Protein AF-A0A420CWZ7-F1 (afdb_monomer)

Nearest PDB structures (foldseek):
  6gx7-assembly2_F  TM=5.060E-01  e=2.532E+00  synthetic construct
  8aw4-assembly1_A  TM=3.542E-01  e=1.100E+00  synthetic construct
  7z0f-assembly1_C  TM=3.123E-01  e=1.535E+00  synthetic construct
  4xl5-assembly1_C  TM=3.114E-01  e=5.515E+00  synthetic construct

Foldseek 3Di:
DPPVVVVVVVVVVVVPPLDDDPVLVVLQVVLQVLVVVCVVVVDDDVVSVVVSVVSVVVSLVPDDLSNLVVQLVDPDPSSVLVSLVSCVVVLPLCLLVSLLVCLQVWDWDWDDDPPDIDIDTCNVCRRVVVLVVVLVVLVVLVVLVVDPPSVVVDDPVRVVCSVPDDNPSSVVSVVSSVVSCVPRPVVVVVVVVVVCVCCDPNDGDDDDD

pLDDT: mean 84.88, std 15.77, range [40.94, 98.44]

Structure (mmCIF, N/CA/C/O backbone):
data_AF-A0A420CWZ7-F1
#
_entry.id   AF-A0A420CWZ7-F1
#
loop_
_atom_site.group_PDB
_atom_site.id
_atom_site.type_symbol
_atom_site.label_atom_id
_atom_site.label_alt_id
_atom_site.label_comp_id
_atom_site.label_asym_id
_atom_site.label_entity_id
_atom_site.label_seq_id
_atom_site.pdbx_PDB_ins_code
_atom_site.Cartn_x
_atom_site.Cartn_y
_atom_site.Cartn_z
_atom_site.occupancy
_atom_site.B_iso_or_equiv
_atom_site.auth_seq_id
_atom_site.auth_comp_id
_atom_site.auth_asym_id
_atom_site.auth_atom_id
_atom_site.pdbx_PDB_model_num
ATOM 1 N N . MET A 1 1 ? -22.326 -40.470 20.742 1.00 43.12 1 MET A N 1
ATOM 2 C CA . MET A 1 1 ? -22.512 -39.207 19.990 1.00 43.12 1 MET A CA 1
ATOM 3 C C . MET A 1 1 ? -21.851 -38.040 20.743 1.00 43.12 1 MET A C 1
ATOM 5 O O . MET A 1 1 ? -22.544 -37.224 21.324 1.00 43.12 1 MET A O 1
ATOM 9 N N . LYS A 1 2 ? -20.508 -37.994 20.821 1.00 47.44 2 LYS A N 1
ATOM 10 C CA . LYS A 1 2 ? -19.762 -36.979 21.613 1.00 47.44 2 LYS A CA 1
ATOM 11 C C . LYS A 1 2 ? -18.579 -36.326 20.869 1.00 47.44 2 LYS A C 1
ATOM 13 O O . LYS A 1 2 ? -17.891 -35.493 21.435 1.00 47.44 2 LYS A O 1
ATOM 18 N N . ILE A 1 3 ? -18.362 -36.670 19.596 1.00 53.84 3 ILE A N 1
ATOM 19 C CA . ILE A 1 3 ? -17.170 -36.259 18.823 1.00 53.84 3 ILE A CA 1
ATOM 20 C C . ILE A 1 3 ? -17.444 -35.041 17.912 1.00 53.84 3 ILE A C 1
ATOM 22 O O . ILE A 1 3 ? -16.522 -34.431 17.388 1.00 53.84 3 ILE A O 1
ATOM 26 N N . LYS A 1 4 ? -18.705 -34.613 17.757 1.00 51.72 4 LYS A N 1
ATOM 27 C CA . LYS A 1 4 ? -19.060 -33.512 16.839 1.00 51.72 4 LYS A CA 1
ATOM 28 C C . LYS A 1 4 ? -18.894 -32.097 17.420 1.00 51.72 4 LYS A C 1
ATOM 30 O O . LYS A 1 4 ? -18.886 -31.150 16.647 1.00 51.72 4 LYS A O 1
ATOM 35 N N . PHE A 1 5 ? -18.727 -31.942 18.738 1.00 50.16 5 PHE A N 1
ATOM 36 C CA . PHE A 1 5 ? -18.581 -30.620 19.370 1.00 50.16 5 PHE A CA 1
ATOM 37 C C . PHE A 1 5 ? -17.123 -30.161 19.550 1.00 50.16 5 PHE A C 1
ATOM 39 O O . PHE A 1 5 ? -16.882 -28.958 19.578 1.00 50.16 5 PHE A O 1
ATOM 46 N N . SER A 1 6 ? -16.135 -31.068 19.611 1.00 51.41 6 SER A N 1
ATOM 47 C CA . SER A 1 6 ? -14.726 -30.663 19.789 1.00 51.41 6 SER A CA 1
ATOM 48 C C . SER A 1 6 ? -14.127 -30.024 18.533 1.00 51.41 6 SER A C 1
ATOM 50 O O . SER A 1 6 ? -13.341 -29.088 18.638 1.00 51.41 6 SER A O 1
ATOM 52 N N . LEU A 1 7 ? -14.551 -30.466 17.344 1.00 52.56 7 LEU A N 1
ATOM 53 C CA . LEU A 1 7 ? -14.136 -29.878 16.065 1.00 52.56 7 LEU A CA 1
ATOM 54 C C . LEU A 1 7 ? -14.665 -28.450 15.873 1.00 52.56 7 LEU A C 1
ATOM 56 O O . LEU A 1 7 ? -13.971 -27.622 15.293 1.00 52.56 7 LEU A O 1
ATOM 60 N N . PHE A 1 8 ? -15.849 -28.139 16.410 1.00 49.44 8 PHE A N 1
ATOM 61 C CA . PHE A 1 8 ? -16.415 -26.788 16.358 1.00 49.44 8 PHE A CA 1
ATOM 62 C C . PHE A 1 8 ? -15.666 -25.822 17.294 1.00 49.44 8 PHE A C 1
ATOM 64 O O . PHE A 1 8 ? -15.443 -24.667 16.941 1.00 49.44 8 PHE A O 1
ATOM 71 N N . PHE A 1 9 ? -15.199 -26.314 18.448 1.00 49.22 9 PHE A N 1
ATOM 72 C CA . PHE A 1 9 ? -14.404 -25.529 19.399 1.00 49.22 9 PHE A CA 1
ATOM 73 C C . PHE A 1 9 ? -12.973 -25.269 18.896 1.00 49.22 9 PHE A C 1
ATOM 75 O O . PHE A 1 9 ? -12.442 -24.168 19.044 1.00 49.22 9 PHE A O 1
ATOM 82 N N . LEU A 1 10 ? -12.368 -26.252 18.217 1.00 48.50 10 LEU A N 1
ATOM 83 C CA . LEU A 1 10 ? -11.085 -26.070 17.531 1.00 48.50 10 LEU A CA 1
ATOM 84 C C . LEU A 1 10 ? -11.191 -25.035 16.401 1.00 48.50 10 LEU A C 1
ATOM 86 O O . LEU A 1 10 ? -10.290 -24.218 16.257 1.00 48.50 10 LEU A O 1
ATOM 90 N N . PHE A 1 11 ? -12.309 -24.996 15.665 1.00 48.06 11 PHE A N 1
ATOM 91 C CA . PHE A 1 11 ? -12.539 -23.980 14.630 1.00 48.06 11 PHE A CA 1
ATOM 92 C C . PHE A 1 11 ? -12.732 -22.567 15.200 1.00 48.06 11 PHE A C 1
ATOM 94 O O . PHE A 1 11 ? -12.256 -21.606 14.600 1.00 48.06 11 PHE A O 1
ATOM 101 N N . SER A 1 12 ? -13.363 -22.422 16.373 1.00 47.97 12 SER A N 1
ATOM 102 C CA . SER A 1 12 ? -13.471 -21.109 17.023 1.00 47.97 12 SER A CA 1
ATOM 103 C C . SER A 1 12 ? -12.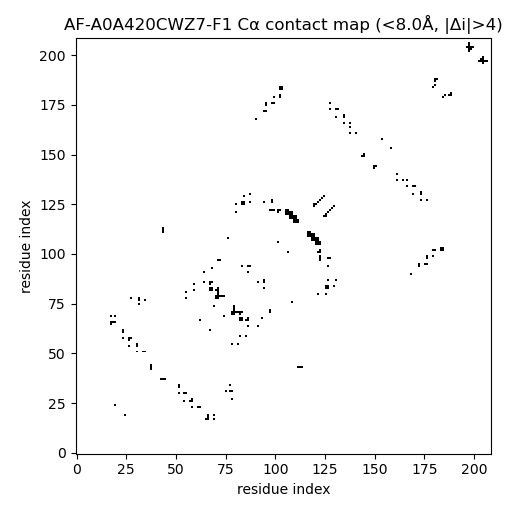117 -20.558 17.473 1.00 47.97 12 SER A C 1
ATOM 105 O O . SER A 1 12 ? -11.897 -19.359 17.356 1.00 47.97 12 SER A O 1
ATOM 107 N N . LEU A 1 13 ? -11.176 -21.410 17.897 1.00 47.16 13 LEU A N 1
ATOM 108 C CA . LEU A 1 13 ? -9.842 -20.972 18.331 1.00 47.16 13 LEU A CA 1
ATOM 109 C C . LEU A 1 13 ? -8.983 -20.408 17.185 1.00 47.16 13 LEU A C 1
ATOM 111 O O . LEU A 1 13 ? -8.131 -19.561 17.435 1.00 47.16 13 LEU A O 1
ATOM 115 N N . TYR A 1 14 ? -9.239 -20.796 15.930 1.00 47.44 14 TYR A N 1
ATOM 116 C CA . TYR A 1 14 ? -8.580 -20.187 14.766 1.00 47.44 14 TYR A CA 1
ATOM 117 C C . TYR A 1 14 ? -9.137 -18.802 14.403 1.00 47.44 14 TYR A C 1
ATOM 119 O O . TYR A 1 14 ? -8.458 -18.040 13.721 1.00 47.44 14 TYR A O 1
ATOM 127 N N . LEU A 1 15 ? -10.339 -18.448 14.873 1.00 43.53 15 LEU A N 1
ATOM 128 C CA . LEU A 1 15 ? -10.939 -17.125 14.659 1.00 43.53 15 LEU A CA 1
ATOM 129 C C . LEU A 1 15 ? -10.547 -16.104 15.743 1.00 43.53 15 LEU A C 1
ATOM 131 O O . LEU A 1 15 ? -10.769 -14.912 15.554 1.00 43.53 15 LEU A O 1
ATOM 135 N N . PHE A 1 16 ? -9.934 -16.543 16.850 1.00 42.34 16 PHE A N 1
ATOM 136 C CA . PHE A 1 16 ? -9.528 -15.675 17.965 1.00 42.34 16 PHE A CA 1
ATOM 137 C C . PHE A 1 16 ? -8.135 -15.028 17.817 1.00 42.34 16 PHE A C 1
ATOM 139 O O . PHE A 1 16 ? -7.749 -14.248 18.680 1.00 42.34 16 PHE A O 1
ATOM 146 N N . ASN A 1 17 ? -7.391 -15.280 16.733 1.00 40.94 17 ASN A N 1
ATOM 147 C CA . ASN A 1 17 ? -5.985 -14.851 16.611 1.00 40.94 17 ASN A CA 1
ATOM 148 C C . ASN A 1 17 ? -5.706 -13.710 15.618 1.00 40.94 17 ASN A C 1
ATOM 150 O O . ASN A 1 17 ? -4.586 -13.574 15.143 1.00 40.94 17 ASN A O 1
ATOM 154 N N . ALA A 1 18 ? -6.676 -12.837 15.350 1.00 54.97 18 ALA A N 1
ATOM 155 C CA . ALA A 1 18 ? -6.377 -11.515 14.783 1.00 54.97 18 ALA A CA 1
ATOM 156 C C . ALA A 1 18 ? -6.641 -10.400 15.807 1.00 54.97 18 ALA A C 1
ATOM 158 O O . ALA A 1 18 ? -7.125 -9.323 15.468 1.00 54.97 18 ALA A O 1
ATOM 159 N N . GLN A 1 19 ? -6.381 -10.671 17.089 1.00 70.06 19 GLN A N 1
ATOM 160 C CA . GLN A 1 19 ? -6.429 -9.636 18.110 1.00 70.06 19 GLN A CA 1
ATOM 161 C C . GLN A 1 19 ? -5.161 -8.789 18.001 1.00 70.06 19 GLN A C 1
ATOM 163 O O . GLN A 1 19 ? -4.061 -9.286 18.227 1.00 70.06 19 GLN A O 1
ATOM 168 N N . ILE A 1 20 ? -5.328 -7.507 17.666 1.00 87.25 20 ILE A N 1
ATOM 169 C CA . ILE A 1 20 ? -4.244 -6.526 17.745 1.00 87.25 20 ILE A CA 1
ATOM 170 C C . ILE A 1 20 ? -3.671 -6.535 19.169 1.00 87.25 20 ILE A C 1
ATOM 172 O O . ILE A 1 20 ? -4.442 -6.508 20.139 1.00 87.25 20 ILE A O 1
ATOM 176 N N . SER A 1 21 ? -2.343 -6.553 19.297 1.00 90.75 21 SER A N 1
ATOM 177 C CA . SER A 1 21 ? -1.677 -6.475 20.598 1.00 90.75 21 SER A CA 1
ATOM 178 C C . SER A 1 21 ? -2.053 -5.198 21.358 1.00 90.75 21 SER A C 1
ATOM 180 O O . SER A 1 21 ? -2.305 -4.144 20.772 1.00 90.75 21 SER A O 1
ATOM 182 N N . ASP A 1 22 ? -2.088 -5.262 22.691 1.00 91.88 22 ASP A N 1
ATOM 183 C CA . ASP A 1 22 ? -2.453 -4.092 23.501 1.00 91.88 22 ASP A CA 1
ATOM 184 C C . ASP A 1 22 ? -1.445 -2.946 23.347 1.00 91.88 22 ASP A C 1
ATOM 186 O O . ASP A 1 22 ? -1.835 -1.780 23.355 1.00 91.88 22 ASP A O 1
ATOM 190 N N . GLN A 1 23 ? -0.172 -3.275 23.111 1.00 92.44 23 GLN A N 1
ATOM 191 C CA . GLN A 1 23 ? 0.848 -2.299 22.732 1.00 92.44 23 GLN A CA 1
ATOM 192 C C . GLN A 1 23 ? 0.457 -1.563 21.446 1.00 92.44 23 GLN A C 1
ATOM 194 O O . GLN A 1 23 ? 0.497 -0.336 21.402 1.00 92.44 23 GLN A O 1
ATOM 199 N N . LEU A 1 24 ? 0.041 -2.290 20.406 1.00 94.12 24 LEU A N 1
ATOM 200 C CA . LEU A 1 24 ? -0.309 -1.671 19.134 1.00 94.12 24 LEU A CA 1
ATOM 201 C C . LEU A 1 24 ? -1.602 -0.849 19.231 1.00 94.12 24 LEU A C 1
ATOM 203 O O . LEU A 1 24 ? -1.678 0.222 18.636 1.00 94.12 24 LEU A O 1
ATOM 207 N N . LYS A 1 25 ? -2.580 -1.269 20.046 1.00 93.94 25 LYS A N 1
ATOM 208 C CA . LYS A 1 25 ? -3.773 -0.450 20.344 1.00 93.94 25 LYS A CA 1
ATOM 209 C C . LYS A 1 25 ? -3.399 0.900 20.958 1.00 93.94 25 LYS A C 1
ATOM 211 O O . LYS A 1 25 ? -3.900 1.926 20.512 1.00 93.94 25 LYS A O 1
ATOM 216 N N . GLN A 1 26 ? -2.479 0.911 21.926 1.00 94.75 26 GLN A N 1
ATOM 217 C CA . GLN A 1 26 ? -2.010 2.152 22.557 1.00 94.75 26 GLN A CA 1
ATOM 218 C C . GLN A 1 26 ? -1.324 3.101 21.564 1.00 94.75 26 GLN A C 1
ATOM 220 O O . GLN A 1 26 ? -1.395 4.315 21.747 1.00 94.75 26 GLN A O 1
ATOM 225 N N . LEU A 1 27 ? -0.687 2.567 20.516 1.00 96.06 27 LEU A N 1
ATOM 226 C CA . LEU A 1 27 ? -0.097 3.366 19.438 1.00 96.06 27 LEU A CA 1
ATOM 227 C C . LEU A 1 27 ? -1.150 3.903 18.455 1.00 96.06 27 LEU A C 1
ATOM 229 O O . LEU A 1 27 ? -1.013 5.023 17.970 1.00 96.06 27 LEU A O 1
ATOM 233 N N . ILE A 1 28 ? -2.202 3.130 18.173 1.00 95.81 28 ILE A N 1
ATOM 234 C CA . ILE A 1 28 ? -3.266 3.504 17.226 1.00 95.81 28 ILE A CA 1
ATOM 235 C C . ILE A 1 28 ? -4.191 4.576 17.808 1.00 95.81 28 ILE A C 1
ATOM 237 O O . ILE A 1 28 ? -4.500 5.549 17.124 1.00 95.81 28 ILE A O 1
ATOM 241 N N . ASP A 1 29 ? -4.604 4.434 19.069 1.00 94.50 29 ASP A N 1
ATOM 242 C CA . ASP A 1 29 ? -5.562 5.331 19.727 1.00 94.50 29 ASP A CA 1
ATOM 243 C C . ASP A 1 29 ? -5.265 6.837 19.556 1.00 94.50 29 ASP A C 1
ATOM 245 O O . ASP A 1 29 ? -6.187 7.594 19.231 1.00 94.50 29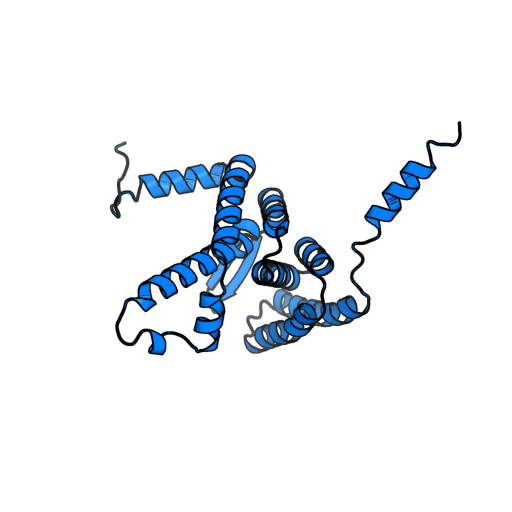 ASP A O 1
ATOM 249 N N . PRO A 1 30 ? -4.031 7.336 19.780 1.00 95.69 30 PRO A N 1
ATOM 250 C CA . PRO A 1 30 ? -3.739 8.754 19.594 1.00 95.69 30 PRO A CA 1
ATOM 251 C C . PRO A 1 30 ? -3.744 9.174 18.114 1.00 95.69 30 PRO A C 1
ATOM 253 O O . PRO A 1 30 ? -4.121 10.309 17.828 1.00 95.69 30 PRO A O 1
ATOM 256 N N . ILE A 1 31 ? -3.385 8.282 17.180 1.00 95.81 31 ILE A N 1
ATOM 257 C CA . ILE A 1 31 ? -3.457 8.546 15.732 1.00 95.81 31 ILE A CA 1
ATOM 258 C C . ILE A 1 31 ? -4.914 8.692 15.309 1.00 95.81 31 ILE A C 1
ATOM 260 O O . ILE A 1 31 ? -5.256 9.655 14.631 1.00 95.81 31 ILE A O 1
ATOM 264 N N . ASP A 1 32 ? -5.781 7.774 15.738 1.00 94.00 32 ASP A N 1
ATOM 265 C CA . ASP A 1 32 ? -7.195 7.803 15.368 1.00 94.00 32 ASP A CA 1
ATOM 266 C C . ASP A 1 32 ? -7.896 9.050 15.913 1.00 94.00 32 ASP A C 1
ATOM 268 O O . ASP A 1 32 ? -8.677 9.667 15.191 1.00 94.00 32 ASP A O 1
ATOM 272 N N . LYS A 1 33 ? -7.578 9.477 17.142 1.00 92.44 33 LYS A N 1
ATOM 273 C CA . LYS A 1 33 ? -8.111 10.724 17.717 1.00 92.44 33 LYS A CA 1
ATOM 274 C C . LYS A 1 33 ? -7.682 11.954 16.919 1.00 92.44 33 LYS A C 1
ATOM 276 O O . LYS A 1 33 ? -8.528 12.762 16.553 1.00 92.44 33 LYS A O 1
ATOM 281 N N . GLU A 1 34 ? -6.388 12.088 16.636 1.00 92.06 34 GLU A N 1
ATOM 282 C CA . GLU A 1 34 ? -5.853 13.230 15.883 1.00 92.06 34 GLU A CA 1
ATOM 283 C C . GLU A 1 34 ? -6.366 13.233 14.432 1.00 92.06 34 GLU A C 1
ATOM 285 O O . GLU A 1 34 ? -6.795 14.270 13.924 1.00 92.06 34 GLU A O 1
ATOM 290 N N . TYR A 1 35 ? -6.399 12.072 13.771 1.00 91.19 35 TYR A N 1
ATOM 291 C CA . TYR A 1 35 ? -6.929 11.944 12.415 1.00 91.19 35 TYR A CA 1
ATOM 292 C C . TYR A 1 35 ? -8.422 12.279 12.355 1.00 91.19 35 TYR A C 1
ATOM 294 O O . TYR A 1 35 ? -8.843 13.019 11.467 1.00 91.19 35 TYR A O 1
ATOM 302 N N . PHE A 1 36 ? -9.214 11.793 13.315 1.00 89.38 36 PHE A N 1
ATOM 303 C CA . PHE A 1 36 ? -10.636 12.112 13.409 1.00 89.38 36 PHE A CA 1
ATOM 304 C C . PHE A 1 36 ? -10.868 13.622 13.538 1.00 89.38 36 PHE A C 1
ATOM 306 O O . PHE A 1 36 ? -11.664 14.189 12.783 1.00 89.38 36 PHE A O 1
ATOM 313 N N . ASP A 1 37 ? -10.109 14.276 14.419 1.00 87.12 37 ASP A N 1
ATOM 314 C CA . ASP A 1 37 ? -10.128 15.724 14.622 1.00 87.12 37 ASP A CA 1
ATOM 315 C C . ASP A 1 37 ? -9.832 16.507 13.333 1.00 87.12 37 ASP A C 1
ATOM 317 O O . ASP A 1 37 ? -10.517 17.492 13.047 1.00 87.12 37 ASP A O 1
ATOM 321 N N . LEU A 1 38 ? -8.850 16.064 12.540 1.00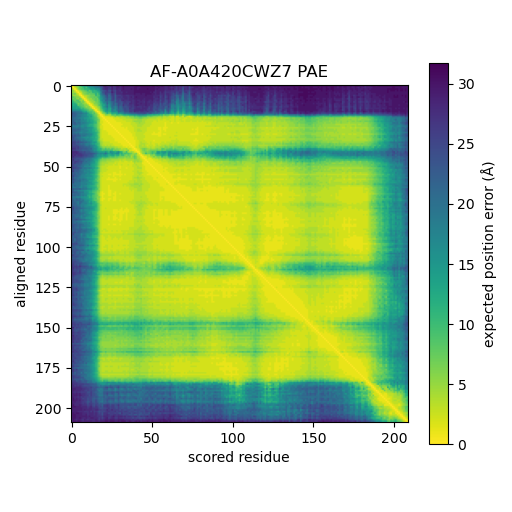 84.31 38 LEU A N 1
ATOM 322 C CA . LEU A 1 38 ? -8.533 16.653 11.233 1.00 84.31 38 LEU A CA 1
ATOM 323 C C . LEU A 1 38 ? -9.691 16.516 10.245 1.00 84.31 38 LEU A C 1
ATOM 325 O O . LEU A 1 38 ? -10.067 17.492 9.594 1.00 84.31 38 LEU A O 1
ATOM 329 N N . THR A 1 39 ? -10.275 15.318 10.141 1.00 81.94 39 THR A N 1
ATOM 330 C CA . THR A 1 39 ? -11.396 15.077 9.222 1.00 81.94 39 THR A CA 1
ATOM 331 C C . THR A 1 39 ? -12.635 15.888 9.578 1.00 81.94 39 THR A C 1
ATOM 333 O O . THR A 1 39 ? -13.266 16.422 8.672 1.00 81.94 39 THR A O 1
ATOM 336 N N . ILE A 1 40 ? -12.976 16.030 10.865 1.00 79.38 40 ILE A N 1
ATOM 337 C CA . ILE A 1 40 ? -14.137 16.835 11.285 1.00 79.38 40 ILE A CA 1
ATOM 338 C C . ILE A 1 40 ? -13.932 18.317 10.990 1.00 79.38 40 ILE A C 1
ATOM 340 O O . ILE A 1 40 ? -14.868 18.999 10.582 1.00 79.38 40 ILE A O 1
ATOM 344 N N . LYS A 1 41 ? -12.723 18.831 11.217 1.00 77.38 41 LYS A N 1
ATOM 345 C CA . LYS A 1 41 ? -12.419 20.252 11.011 1.00 77.38 41 LYS A CA 1
ATOM 346 C C . LYS A 1 41 ? -12.246 20.606 9.527 1.00 77.38 41 LYS A C 1
ATOM 348 O O . LYS A 1 41 ? -12.035 21.775 9.222 1.00 77.38 41 LYS A O 1
ATOM 353 N N . GLU A 1 42 ? -12.311 19.614 8.628 1.00 67.62 42 GLU A N 1
ATOM 354 C CA . GLU A 1 42 ? -11.963 19.714 7.199 1.00 67.62 42 GLU A CA 1
ATOM 355 C C . GLU A 1 42 ? -10.611 20.413 6.956 1.00 67.62 42 GLU A C 1
ATOM 357 O O . GLU A 1 42 ? -10.354 21.023 5.904 1.00 67.62 42 GLU A O 1
ATOM 362 N N . ASP A 1 43 ? -9.733 20.316 7.953 1.00 68.06 43 ASP A N 1
ATOM 363 C CA . ASP A 1 43 ? -8.482 21.045 8.024 1.00 68.06 43 ASP A CA 1
ATOM 364 C C . ASP A 1 43 ? -7.406 20.249 7.287 1.00 68.06 43 ASP A C 1
ATOM 366 O O . ASP A 1 43 ? -7.189 19.060 7.546 1.00 68.06 43 ASP A O 1
ATOM 370 N N . TYR A 1 44 ? -6.752 20.897 6.325 1.00 69.19 44 TYR A N 1
ATOM 371 C CA . TYR A 1 44 ? -5.571 20.328 5.688 1.00 69.19 44 TYR A CA 1
ATOM 372 C C . TYR A 1 44 ? -4.345 20.989 6.300 1.00 69.19 44 TYR A C 1
ATOM 374 O O . TYR A 1 44 ? -3.826 21.979 5.786 1.00 69.19 44 TYR A O 1
ATOM 382 N N . ASP A 1 45 ? -3.921 20.419 7.421 1.00 77.62 45 ASP A N 1
ATOM 383 C CA . ASP A 1 45 ? -2.771 20.866 8.193 1.00 77.62 45 ASP A CA 1
ATOM 384 C C . ASP A 1 45 ? -1.589 19.927 7.921 1.00 77.62 45 ASP A C 1
ATOM 386 O O . ASP A 1 45 ? -1.533 18.797 8.417 1.00 77.62 45 ASP A O 1
ATOM 390 N N . THR A 1 46 ? -0.662 20.385 7.076 1.00 77.44 46 THR A N 1
ATOM 391 C CA . THR A 1 46 ? 0.516 19.612 6.657 1.00 77.44 46 THR A CA 1
ATOM 392 C C . THR A 1 46 ? 1.346 19.138 7.850 1.00 77.44 46 THR A C 1
ATOM 394 O O . THR A 1 46 ? 1.823 18.002 7.836 1.00 77.44 46 THR A O 1
ATOM 397 N N . ASP A 1 47 ? 1.474 19.955 8.897 1.00 84.69 47 ASP A N 1
ATOM 398 C CA . ASP A 1 47 ? 2.291 19.630 10.068 1.00 84.69 47 ASP A CA 1
ATOM 399 C C . ASP A 1 47 ? 1.638 18.507 10.879 1.00 84.69 47 ASP A C 1
ATOM 401 O O . ASP A 1 47 ? 2.305 17.554 11.293 1.00 84.69 47 ASP A O 1
ATOM 405 N N . LYS A 1 48 ? 0.309 18.542 11.033 1.00 85.44 48 LYS A N 1
ATOM 406 C CA . LYS A 1 48 ? -0.431 17.452 11.688 1.00 85.44 48 LYS A CA 1
ATOM 407 C C . LYS A 1 48 ? -0.401 16.158 10.878 1.00 85.44 48 LYS A C 1
ATOM 409 O O . LYS A 1 48 ? -0.217 15.093 11.462 1.00 85.44 48 LYS A O 1
ATOM 414 N N . TYR A 1 49 ? -0.520 16.214 9.550 1.00 85.44 49 TYR A N 1
ATOM 415 C CA . TYR A 1 49 ? -0.364 15.017 8.710 1.00 85.44 49 TYR A CA 1
ATOM 416 C C . TYR A 1 49 ? 1.068 14.453 8.751 1.00 85.44 49 TYR A C 1
ATOM 418 O O . TYR A 1 49 ? 1.239 13.228 8.740 1.00 85.44 49 TYR A O 1
ATOM 426 N N . SER A 1 50 ? 2.090 15.310 8.860 1.00 88.00 50 SER A N 1
ATOM 427 C CA . SER A 1 50 ? 3.474 14.879 9.100 1.00 88.00 50 SER A CA 1
ATOM 428 C C . SER A 1 50 ? 3.594 14.158 10.442 1.00 88.00 50 SER A C 1
ATOM 430 O O . SER A 1 50 ? 4.088 13.034 10.496 1.00 88.00 50 SER A O 1
ATOM 432 N N . LYS A 1 51 ? 3.030 14.734 11.509 1.00 92.31 51 LYS A N 1
ATOM 433 C CA . LYS A 1 51 ? 2.994 14.122 12.843 1.00 92.31 51 LYS A CA 1
ATOM 434 C C . LYS A 1 51 ? 2.278 12.768 12.847 1.00 92.31 51 LYS A C 1
ATOM 436 O O . LYS A 1 51 ? 2.776 11.821 13.446 1.00 92.31 51 LYS A O 1
ATOM 441 N N . LEU A 1 52 ? 1.141 12.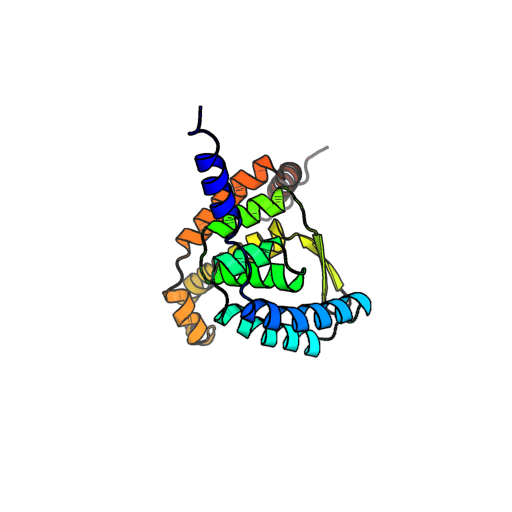639 12.156 1.00 93.31 52 LEU A N 1
ATOM 442 C CA . LEU A 1 52 ? 0.454 11.349 12.007 1.00 93.31 52 LEU A CA 1
ATOM 443 C C . LEU A 1 52 ? 1.350 10.305 11.327 1.00 93.31 52 LEU A C 1
ATOM 445 O O . LEU A 1 52 ? 1.353 9.142 11.726 1.00 93.31 52 LEU A O 1
ATOM 449 N N . SER A 1 53 ? 2.118 10.719 10.317 1.00 91.75 53 SER A N 1
ATOM 450 C CA . SER A 1 53 ? 3.057 9.840 9.609 1.00 91.75 53 SER A CA 1
ATOM 451 C C . SER A 1 53 ? 4.213 9.410 10.517 1.00 91.75 53 SER A C 1
ATOM 453 O O . SER A 1 53 ? 4.558 8.232 10.557 1.00 91.75 53 SER A O 1
ATOM 455 N N . GLU A 1 54 ? 4.759 10.329 11.315 1.00 94.12 54 GLU A N 1
ATOM 456 C CA . GLU A 1 54 ? 5.778 10.019 12.325 1.00 94.12 54 GLU A CA 1
ATOM 457 C C . GLU A 1 54 ? 5.263 9.034 13.379 1.00 94.12 54 GLU A C 1
ATOM 459 O O . GLU A 1 54 ? 5.942 8.057 13.687 1.00 94.12 54 GLU A O 1
ATOM 464 N N . MET A 1 55 ? 4.044 9.241 13.887 1.00 95.94 55 MET A N 1
ATOM 465 C CA . MET A 1 55 ? 3.408 8.320 14.835 1.00 95.94 55 MET A CA 1
ATOM 466 C C . MET A 1 55 ? 3.178 6.938 14.213 1.00 95.94 55 MET A C 1
ATOM 468 O O . MET A 1 55 ? 3.370 5.917 14.875 1.00 95.94 55 MET A O 1
ATOM 472 N N . TYR A 1 56 ? 2.805 6.889 12.931 1.00 97.56 56 TYR A N 1
ATOM 473 C CA . TYR A 1 56 ? 2.617 5.631 12.218 1.00 97.56 56 TYR A CA 1
ATOM 474 C C . TYR A 1 56 ? 3.922 4.839 12.055 1.00 97.56 56 TYR A C 1
ATOM 476 O O . TYR A 1 56 ? 3.886 3.611 12.086 1.00 97.56 56 TYR A O 1
ATOM 484 N N . ASN A 1 57 ? 5.081 5.493 11.942 1.00 96.19 57 ASN A N 1
ATOM 485 C CA . ASN A 1 57 ? 6.361 4.783 11.814 1.00 96.19 57 ASN A CA 1
ATOM 486 C C . ASN A 1 57 ? 6.621 3.819 12.985 1.00 96.19 57 ASN A C 1
ATOM 488 O O . ASN A 1 57 ? 7.245 2.778 12.794 1.00 96.19 57 ASN A O 1
ATOM 492 N N . GLU A 1 58 ? 6.126 4.125 14.186 1.00 96.00 58 GLU A N 1
ATOM 493 C CA . GLU A 1 58 ? 6.241 3.222 15.338 1.00 96.00 58 GLU A CA 1
ATOM 494 C C . GLU A 1 58 ? 5.300 2.012 15.232 1.00 96.00 58 GLU A C 1
ATOM 496 O O . GLU A 1 58 ? 5.676 0.901 15.616 1.00 96.00 58 GLU A O 1
ATOM 501 N N . ILE A 1 59 ? 4.112 2.190 14.640 1.00 96.75 59 ILE A N 1
ATOM 502 C CA . ILE A 1 59 ? 3.220 1.080 14.265 1.00 96.75 59 ILE A CA 1
ATOM 503 C C . ILE A 1 59 ? 3.915 0.195 13.237 1.00 96.75 59 ILE A C 1
ATOM 505 O O . ILE A 1 59 ? 3.948 -1.017 13.425 1.00 96.75 59 ILE A O 1
ATOM 509 N N . ASP A 1 60 ? 4.499 0.776 12.186 1.00 96.75 60 ASP A N 1
ATOM 510 C CA . ASP A 1 60 ? 5.197 0.006 11.158 1.00 96.75 60 ASP A CA 1
ATOM 511 C C . ASP A 1 60 ? 6.348 -0.805 11.771 1.00 96.75 60 ASP A C 1
ATOM 513 O O . ASP A 1 60 ? 6.414 -2.015 11.606 1.00 96.75 60 ASP A O 1
ATOM 517 N N . LYS A 1 61 ? 7.200 -0.212 12.606 1.00 95.44 61 LYS A N 1
ATOM 518 C CA . LYS A 1 61 ? 8.297 -0.966 13.243 1.00 95.44 61 LYS A CA 1
ATOM 519 C C . LYS A 1 61 ? 7.827 -2.111 14.149 1.00 95.44 61 LYS A C 1
ATOM 521 O O . LYS A 1 61 ? 8.534 -3.109 14.270 1.00 95.44 61 LYS A O 1
ATOM 526 N N . THR A 1 62 ? 6.674 -1.963 14.803 1.00 94.94 62 THR A N 1
ATOM 527 C CA . THR A 1 62 ? 6.220 -2.885 15.860 1.00 94.94 62 THR A CA 1
ATOM 528 C C . THR A 1 62 ? 5.272 -3.967 15.344 1.00 94.94 62 THR A C 1
ATOM 530 O O . THR A 1 62 ? 5.311 -5.099 15.821 1.00 94.94 62 THR A O 1
ATOM 533 N N . ALA A 1 63 ? 4.404 -3.635 14.387 1.00 96.75 63 ALA A N 1
ATOM 534 C CA . ALA A 1 63 ? 3.322 -4.507 13.955 1.00 96.75 63 ALA A CA 1
ATOM 535 C C . ALA A 1 63 ? 3.827 -5.708 13.149 1.00 96.75 63 ALA A C 1
ATOM 537 O O . ALA A 1 63 ? 4.630 -5.584 12.217 1.00 96.75 63 ALA A O 1
ATOM 538 N N . THR A 1 64 ? 3.267 -6.878 13.438 1.00 96.81 64 THR A N 1
ATOM 539 C CA . THR A 1 64 ? 3.398 -8.056 12.576 1.00 96.81 64 THR A CA 1
ATOM 540 C C . THR A 1 64 ? 2.619 -7.869 11.272 1.00 96.81 64 THR A C 1
ATOM 542 O O . THR A 1 64 ? 1.698 -7.055 11.185 1.00 96.81 64 THR A O 1
ATOM 545 N N . ASN A 1 65 ? 2.929 -8.659 10.239 1.00 97.38 65 ASN A N 1
ATOM 546 C CA . ASN A 1 65 ? 2.146 -8.595 9.002 1.00 97.38 65 ASN A CA 1
ATOM 547 C C . ASN A 1 65 ? 0.675 -9.004 9.216 1.00 97.38 65 ASN A C 1
ATOM 549 O O . ASN A 1 65 ? -0.194 -8.530 8.492 1.00 97.38 65 ASN A O 1
ATOM 553 N N . ASP A 1 66 ? 0.383 -9.863 10.197 1.00 96.38 66 ASP A N 1
ATOM 554 C CA . ASP A 1 66 ? -0.989 -10.265 10.532 1.00 96.38 66 ASP A CA 1
ATOM 555 C C . ASP A 1 66 ? -1.774 -9.107 11.151 1.00 96.38 66 ASP A C 1
ATOM 557 O O . ASP A 1 66 ? -2.910 -8.841 10.751 1.00 96.38 66 ASP A O 1
ATOM 561 N N . GLU A 1 67 ? -1.146 -8.361 12.061 1.00 96.75 67 GLU A N 1
ATOM 562 C CA . GLU A 1 67 ? -1.725 -7.141 12.625 1.00 96.75 67 GLU A CA 1
ATOM 563 C C . GLU A 1 67 ? -1.896 -6.063 11.555 1.00 96.75 67 GLU A C 1
ATOM 565 O O . GLU A 1 67 ? -2.964 -5.464 11.463 1.00 96.75 67 GLU A O 1
ATOM 570 N N . LEU A 1 68 ? -0.902 -5.855 10.686 1.00 97.75 68 LEU A N 1
ATOM 571 C CA . LEU A 1 68 ? -1.041 -4.930 9.561 1.00 97.75 68 LEU A CA 1
ATOM 572 C C . LEU A 1 68 ? -2.165 -5.341 8.611 1.00 97.75 68 LEU A C 1
ATOM 574 O O . LEU A 1 68 ? -2.917 -4.483 8.159 1.00 97.75 68 LEU A O 1
ATOM 578 N N . PHE A 1 69 ? -2.324 -6.633 8.321 1.00 97.38 69 PHE A N 1
ATOM 579 C CA . PHE A 1 69 ? -3.426 -7.115 7.491 1.00 97.38 69 PHE A CA 1
ATOM 580 C C . PHE A 1 69 ? -4.777 -6.849 8.161 1.00 97.38 69 PHE A C 1
ATOM 582 O O . PHE A 1 69 ? -5.702 -6.360 7.512 1.00 97.38 69 PHE A O 1
ATOM 589 N N . TYR A 1 70 ? -4.888 -7.093 9.469 1.00 95.88 70 TYR A N 1
ATOM 590 C CA . TYR A 1 70 ? -6.087 -6.744 10.227 1.00 95.88 70 TYR A CA 1
ATOM 591 C C . TYR A 1 70 ? -6.375 -5.235 10.169 1.00 95.88 70 TYR A C 1
ATOM 593 O O . TYR A 1 70 ? -7.512 -4.836 9.904 1.00 95.88 70 TYR A O 1
ATOM 601 N N . LEU A 1 71 ? -5.359 -4.392 10.372 1.00 96.56 71 LEU A N 1
ATOM 602 C CA . LEU A 1 71 ? -5.473 -2.931 10.328 1.00 96.56 71 LEU A CA 1
ATOM 603 C C . LEU A 1 71 ? -5.841 -2.419 8.934 1.00 96.56 71 LEU A C 1
ATOM 605 O O . LEU A 1 71 ? -6.691 -1.537 8.810 1.00 96.56 71 LEU A O 1
ATOM 609 N N . ALA A 1 72 ? -5.284 -3.024 7.886 1.00 97.50 72 ALA A N 1
ATOM 610 C CA . ALA A 1 72 ? -5.615 -2.737 6.496 1.00 97.50 72 ALA A CA 1
ATOM 611 C C . ALA A 1 72 ? -7.093 -2.999 6.171 1.00 97.50 72 ALA A C 1
ATOM 613 O O . ALA A 1 72 ? -7.613 -2.393 5.237 1.00 97.50 72 ALA A O 1
ATOM 614 N N . VAL A 1 73 ? -7.785 -3.855 6.935 1.00 95.56 73 VAL A N 1
ATOM 615 C CA . VAL A 1 73 ? -9.215 -4.171 6.762 1.00 95.56 73 VAL A CA 1
ATOM 616 C C . VAL A 1 73 ? -10.115 -3.430 7.755 1.00 95.56 73 VAL A C 1
ATOM 618 O O . VAL A 1 73 ? -11.256 -3.125 7.407 1.00 95.56 73 VAL A O 1
ATOM 621 N N . ASN A 1 74 ? -9.638 -3.128 8.966 1.00 93.81 74 ASN A N 1
ATOM 622 C CA . ASN A 1 74 ? -10.495 -2.683 10.075 1.00 93.81 74 ASN A CA 1
ATOM 623 C C . ASN A 1 74 ? -10.155 -1.301 10.654 1.00 93.81 74 ASN A C 1
ATOM 625 O O . ASN A 1 74 ? -10.993 -0.746 11.357 1.00 93.81 74 ASN A O 1
ATOM 629 N N . GLY A 1 75 ? -8.982 -0.729 10.367 1.00 93.62 75 GLY A N 1
ATOM 630 C CA . GLY A 1 75 ? -8.557 0.554 10.942 1.00 93.62 75 GLY A CA 1
ATOM 631 C C . GLY A 1 75 ? -9.350 1.767 10.438 1.00 93.62 75 GLY A C 1
ATOM 632 O O . GLY A 1 75 ? -10.237 1.646 9.588 1.00 93.62 75 GLY A O 1
ATOM 633 N N . SER A 1 76 ? -9.000 2.962 10.917 1.00 93.88 76 SER A N 1
ATOM 634 C CA . SER A 1 76 ? -9.416 4.217 10.275 1.00 93.88 76 SER A CA 1
ATOM 635 C C . SER A 1 76 ? -8.838 4.333 8.856 1.00 93.88 76 SER A C 1
ATOM 637 O O . SER A 1 76 ? -7.920 3.600 8.486 1.00 93.88 76 SER A O 1
ATOM 639 N N . THR A 1 77 ? -9.352 5.246 8.028 1.00 93.44 77 THR A N 1
ATOM 640 C CA . THR A 1 77 ? -8.851 5.443 6.653 1.00 93.44 77 THR A CA 1
ATOM 641 C C . THR A 1 77 ? -7.339 5.677 6.620 1.00 93.44 77 THR A C 1
ATOM 643 O O . THR A 1 77 ? -6.647 5.055 5.814 1.00 93.44 77 THR A O 1
ATOM 646 N N . PHE A 1 78 ? -6.813 6.502 7.531 1.00 93.94 78 PHE A N 1
ATOM 647 C CA . PHE A 1 78 ? -5.375 6.737 7.652 1.00 93.94 78 PHE A CA 1
ATOM 648 C C . PHE A 1 78 ? -4.612 5.448 7.989 1.00 93.94 78 PHE A C 1
ATOM 650 O O . PHE A 1 78 ? -3.649 5.101 7.303 1.00 93.94 78 PHE A O 1
ATOM 657 N N . ILE A 1 79 ? -5.071 4.697 8.993 1.00 97.00 79 ILE A N 1
ATOM 658 C CA . ILE A 1 79 ? -4.445 3.432 9.399 1.00 97.00 79 ILE A CA 1
ATOM 659 C C . ILE A 1 79 ? -4.494 2.394 8.271 1.00 97.00 79 ILE A C 1
ATOM 661 O O . ILE A 1 79 ? -3.489 1.737 8.012 1.00 97.00 79 ILE A O 1
ATOM 665 N N . ARG A 1 80 ? -5.619 2.273 7.553 1.00 97.44 80 ARG A N 1
ATOM 666 C CA . ARG A 1 80 ? -5.773 1.333 6.430 1.00 97.44 80 ARG A CA 1
ATOM 667 C C . ARG A 1 80 ? -4.764 1.607 5.323 1.00 97.44 80 ARG A C 1
ATOM 669 O O . ARG A 1 80 ? -4.076 0.687 4.892 1.00 97.44 80 ARG A O 1
ATOM 676 N N . ILE A 1 81 ? -4.673 2.861 4.870 1.00 96.06 81 ILE A N 1
ATOM 677 C CA . ILE A 1 81 ? -3.793 3.259 3.759 1.00 96.06 81 ILE A CA 1
ATOM 678 C C . ILE A 1 81 ? -2.334 2.982 4.107 1.00 96.06 81 ILE A C 1
ATOM 680 O O . ILE A 1 81 ? -1.586 2.452 3.281 1.00 96.06 81 ILE A O 1
ATOM 684 N N . ASN A 1 82 ? -1.929 3.334 5.326 1.00 97.44 82 ASN A N 1
ATOM 685 C CA . ASN A 1 82 ? -0.552 3.146 5.749 1.00 97.44 82 ASN A CA 1
ATOM 686 C C . ASN A 1 82 ? -0.236 1.664 6.004 1.00 97.44 82 ASN A C 1
ATOM 688 O O . ASN A 1 82 ? 0.792 1.196 5.530 1.00 97.44 82 ASN A O 1
ATOM 692 N N . ALA A 1 83 ? -1.160 0.884 6.581 1.00 98.19 83 ALA A N 1
ATOM 693 C CA . ALA A 1 83 ? -0.982 -0.563 6.748 1.00 98.19 83 ALA A CA 1
ATOM 694 C C . ALA A 1 83 ? -0.891 -1.307 5.411 1.00 98.19 83 ALA A C 1
ATOM 696 O O . ALA A 1 83 ? -0.064 -2.205 5.254 1.00 98.19 83 ALA A O 1
ATOM 697 N N . ILE A 1 84 ? -1.682 -0.891 4.418 1.00 98.44 84 ILE A N 1
ATOM 698 C CA . ILE A 1 84 ? -1.539 -1.351 3.032 1.00 98.44 84 ILE A CA 1
ATOM 699 C C . ILE A 1 84 ? -0.137 -1.031 2.504 1.00 98.44 84 ILE A C 1
ATOM 701 O O . ILE A 1 84 ? 0.498 -1.905 1.9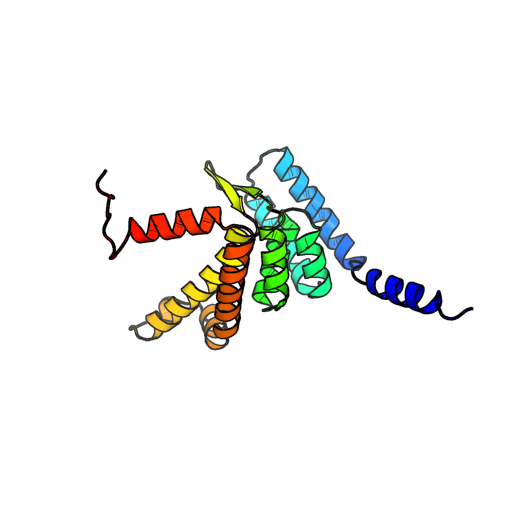19 1.00 98.44 84 ILE A O 1
ATOM 705 N N . SER A 1 85 ? 0.357 0.194 2.717 1.00 97.81 85 SER A N 1
ATOM 706 C CA . SER A 1 85 ? 1.703 0.591 2.285 1.00 97.81 85 SER A CA 1
ATOM 707 C C . SER A 1 85 ? 2.777 -0.292 2.914 1.00 97.81 85 SER A C 1
ATOM 709 O O . SER A 1 85 ? 3.570 -0.876 2.184 1.00 97.81 85 SER A O 1
ATOM 711 N N . SER A 1 86 ? 2.732 -0.484 4.232 1.00 98.06 86 SER A N 1
ATOM 712 C CA . SER A 1 86 ? 3.660 -1.349 4.958 1.00 98.06 86 SER A CA 1
ATOM 713 C C . SER A 1 86 ? 3.647 -2.789 4.447 1.00 98.06 86 SER A C 1
ATOM 715 O O . SER A 1 86 ? 4.701 -3.390 4.264 1.00 98.06 86 SER A O 1
ATOM 717 N N . LEU A 1 87 ? 2.474 -3.357 4.150 1.00 98.19 87 LEU A N 1
ATOM 718 C CA . LEU A 1 87 ? 2.380 -4.704 3.572 1.00 98.19 87 LEU A CA 1
ATOM 719 C C . LEU A 1 87 ? 2.981 -4.778 2.163 1.00 98.19 87 LEU A C 1
ATOM 721 O O . LEU A 1 87 ? 3.633 -5.768 1.834 1.00 98.19 87 LEU A O 1
ATOM 725 N N . ILE A 1 88 ? 2.794 -3.739 1.343 1.00 97.50 88 ILE A N 1
ATOM 726 C CA . ILE A 1 88 ? 3.426 -3.626 0.019 1.00 97.50 88 ILE A CA 1
ATOM 727 C C . ILE A 1 88 ? 4.948 -3.545 0.170 1.00 97.50 88 ILE A C 1
ATOM 729 O O . ILE A 1 88 ? 5.665 -4.253 -0.537 1.00 97.50 88 ILE A O 1
ATOM 733 N N . ASP A 1 89 ? 5.443 -2.710 1.085 1.00 95.31 89 ASP A N 1
ATOM 734 C CA . ASP A 1 89 ? 6.875 -2.508 1.333 1.00 95.31 89 ASP A CA 1
ATOM 735 C C . ASP A 1 89 ? 7.548 -3.785 1.856 1.00 95.31 89 ASP A C 1
ATOM 737 O O . ASP A 1 89 ? 8.672 -4.101 1.469 1.00 95.31 89 ASP A O 1
ATOM 741 N N . ARG A 1 90 ? 6.819 -4.588 2.638 1.00 95.50 90 ARG A N 1
ATOM 742 C CA . ARG A 1 90 ? 7.239 -5.921 3.106 1.00 95.50 90 ARG A CA 1
ATOM 743 C C . ARG A 1 90 ? 7.003 -7.044 2.098 1.00 95.50 90 ARG A C 1
ATOM 745 O O . ARG A 1 90 ? 7.303 -8.197 2.405 1.00 95.50 90 ARG A O 1
ATOM 752 N N . ASN A 1 91 ? 6.458 -6.731 0.922 1.00 95.88 91 ASN A N 1
ATOM 753 C CA . ASN A 1 91 ? 6.104 -7.694 -0.119 1.00 95.88 91 ASN A CA 1
ATOM 754 C C . ASN A 1 91 ? 5.217 -8.851 0.400 1.00 95.88 91 ASN A C 1
ATOM 756 O O . ASN A 1 91 ? 5.412 -10.020 0.055 1.00 95.88 91 ASN A O 1
ATOM 760 N N . ASP A 1 92 ? 4.239 -8.543 1.258 1.00 97.25 92 ASP A N 1
ATOM 761 C CA . ASP A 1 92 ? 3.300 -9.541 1.772 1.00 97.25 92 ASP A CA 1
ATOM 762 C C . ASP A 1 92 ? 2.305 -9.961 0.675 1.00 97.25 92 ASP A C 1
ATOM 764 O O . ASP A 1 92 ? 1.575 -9.147 0.102 1.00 97.25 92 ASP A O 1
ATOM 768 N N . LYS A 1 93 ? 2.245 -11.267 0.397 1.00 96.12 93 LYS A N 1
ATOM 769 C CA . LYS A 1 93 ? 1.431 -11.836 -0.691 1.00 96.12 93 LYS A CA 1
ATOM 770 C C . LYS A 1 93 ? -0.070 -11.608 -0.514 1.00 96.12 93 LYS A C 1
ATOM 772 O O . LYS A 1 93 ? -0.808 -11.625 -1.502 1.00 96.12 93 LYS A O 1
ATOM 777 N N . ARG A 1 94 ? -0.534 -11.360 0.716 1.00 97.00 94 ARG A N 1
ATOM 778 C CA . ARG A 1 94 ? -1.947 -11.081 1.012 1.00 97.00 94 ARG A CA 1
ATOM 779 C C . ARG A 1 94 ? -2.406 -9.722 0.496 1.00 97.00 94 ARG A C 1
ATOM 781 O O . ARG A 1 94 ? -3.596 -9.422 0.559 1.00 97.00 94 ARG A O 1
ATOM 788 N N . ILE A 1 95 ? -1.518 -8.918 -0.092 1.00 97.75 95 ILE A N 1
ATOM 789 C CA . ILE A 1 95 ? -1.922 -7.716 -0.824 1.00 97.75 95 ILE A CA 1
ATOM 790 C C . ILE A 1 95 ? -2.924 -8.028 -1.948 1.00 97.75 95 ILE A C 1
ATOM 792 O O . ILE A 1 95 ? -3.814 -7.227 -2.225 1.00 97.75 95 ILE A O 1
ATOM 796 N N . VAL A 1 96 ? -2.847 -9.227 -2.539 1.00 97.75 96 VAL A N 1
ATOM 797 C CA . VAL A 1 96 ? -3.829 -9.716 -3.520 1.00 97.75 96 VAL A CA 1
ATOM 798 C C . VAL A 1 96 ? -5.201 -9.934 -2.891 1.00 97.75 96 VAL A C 1
ATOM 800 O O . VAL A 1 96 ? -6.223 -9.645 -3.517 1.00 97.75 96 VAL A O 1
ATOM 803 N N . ASP A 1 97 ? -5.244 -10.394 -1.643 1.00 97.44 97 ASP A N 1
ATOM 804 C CA . ASP A 1 97 ? -6.493 -10.582 -0.911 1.00 97.44 97 ASP A CA 1
ATOM 805 C C . ASP A 1 97 ? -7.101 -9.241 -0.492 1.00 97.44 97 ASP A C 1
ATOM 807 O O . ASP A 1 97 ? -8.312 -9.067 -0.626 1.00 97.44 97 ASP A O 1
ATOM 811 N N . LEU A 1 98 ? -6.274 -8.269 -0.084 1.00 97.50 98 LEU A N 1
ATOM 812 C CA . LEU A 1 98 ? -6.720 -6.894 0.175 1.00 97.50 98 LEU A CA 1
ATOM 813 C C . LEU A 1 98 ? -7.268 -6.231 -1.087 1.00 97.50 98 LEU A C 1
ATOM 815 O O . LEU A 1 98 ? -8.334 -5.619 -1.036 1.00 97.50 98 LEU A O 1
ATOM 819 N N . TYR A 1 99 ? -6.588 -6.391 -2.226 1.00 97.38 99 TYR A N 1
ATOM 820 C CA . TYR A 1 99 ? -7.082 -5.875 -3.500 1.00 97.38 99 TYR A CA 1
ATOM 821 C C . TYR A 1 99 ? -8.440 -6.489 -3.832 1.00 97.38 99 TYR A C 1
ATOM 823 O O . TYR A 1 99 ? -9.405 -5.764 -4.037 1.00 97.38 99 TYR A O 1
ATOM 831 N N . ARG A 1 100 ? -8.565 -7.823 -3.760 1.00 96.19 100 ARG A N 1
ATOM 832 C CA . ARG A 1 100 ? -9.842 -8.519 -3.979 1.00 96.19 100 ARG A CA 1
ATOM 833 C C . ARG A 1 100 ? -10.944 -8.030 -3.041 1.00 96.19 100 ARG A C 1
ATOM 835 O O . ARG A 1 100 ? -12.083 -7.870 -3.477 1.00 96.19 100 ARG A O 1
ATOM 842 N N . TYR A 1 101 ? -10.622 -7.834 -1.764 1.00 95.19 101 TYR A N 1
AT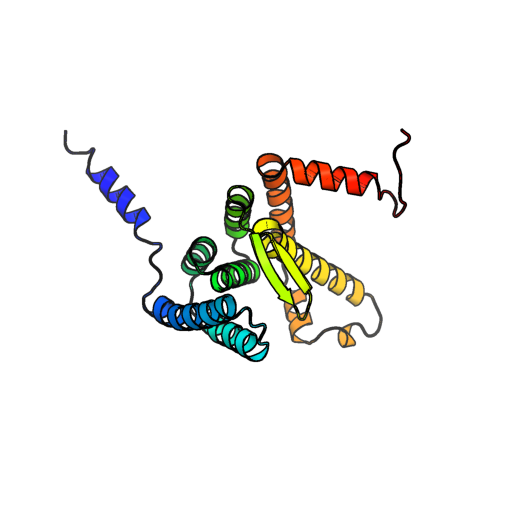OM 843 C CA . TYR A 1 101 ? -11.563 -7.336 -0.767 1.00 95.19 101 TYR A CA 1
ATOM 844 C C . TYR A 1 101 ? -12.088 -5.954 -1.159 1.00 95.19 101 TYR A C 1
ATOM 846 O O . TYR A 1 101 ? -13.300 -5.786 -1.263 1.00 95.19 101 TYR A O 1
ATOM 854 N N . TYR A 1 102 ? -11.199 -5.003 -1.449 1.00 95.0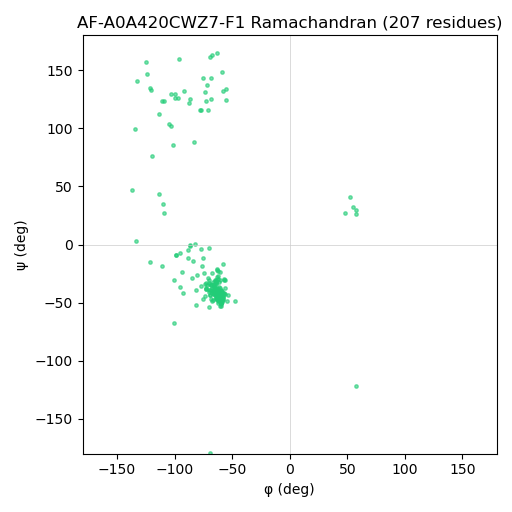0 102 TYR A N 1
ATOM 855 C CA . TYR A 1 102 ? -11.590 -3.637 -1.798 1.00 95.00 102 TYR A CA 1
ATOM 856 C C . TYR A 1 102 ? -12.178 -3.501 -3.207 1.00 95.00 102 TYR A C 1
ATOM 858 O O . TYR A 1 102 ? -12.989 -2.610 -3.421 1.00 95.00 102 TYR A O 1
ATOM 866 N N . SER A 1 103 ? -11.864 -4.401 -4.144 1.00 93.31 103 SER A N 1
ATOM 867 C CA . SER A 1 103 ? -12.562 -4.478 -5.435 1.00 93.31 103 SER A CA 1
ATOM 868 C C . SER A 1 103 ? -14.008 -4.949 -5.275 1.00 93.31 103 SER A C 1
ATOM 870 O O . SER A 1 103 ? -14.881 -4.520 -6.020 1.00 93.31 103 SER A O 1
ATOM 872 N N . LYS A 1 104 ? -14.275 -5.850 -4.319 1.00 91.25 104 LYS A N 1
ATOM 873 C CA . LYS A 1 104 ? -15.629 -6.350 -4.033 1.00 91.25 104 LYS A CA 1
ATOM 874 C C . LYS A 1 104 ? -16.429 -5.394 -3.144 1.00 91.25 104 LYS A C 1
ATOM 876 O O . LYS A 1 104 ? -17.637 -5.262 -3.315 1.00 91.25 104 LYS A O 1
ATOM 881 N N . PHE A 1 105 ? -15.767 -4.789 -2.164 1.00 89.69 105 PHE A N 1
ATOM 882 C CA . PHE A 1 105 ? -16.346 -3.885 -1.177 1.00 89.69 105 PHE A CA 1
ATOM 883 C C . PHE A 1 105 ? -15.664 -2.527 -1.302 1.00 89.69 105 PHE A C 1
ATOM 885 O O . PHE A 1 105 ? -14.778 -2.178 -0.518 1.00 89.69 105 PHE A O 1
ATOM 892 N N . THR A 1 106 ? -16.061 -1.792 -2.338 1.00 89.25 106 THR A N 1
ATOM 893 C CA . THR A 1 106 ? -15.435 -0.528 -2.716 1.00 89.25 106 THR A CA 1
ATOM 894 C C . THR A 1 106 ? -15.432 0.458 -1.557 1.00 89.25 106 THR A C 1
ATOM 896 O O . THR A 1 106 ? -16.482 0.811 -1.019 1.00 89.25 106 THR A O 1
ATOM 899 N N . LEU A 1 107 ? -14.239 0.940 -1.215 1.00 91.19 107 LEU A N 1
ATOM 900 C CA . LEU A 1 107 ? -14.045 2.023 -0.264 1.00 91.19 107 LEU A CA 1
ATOM 901 C C . LEU A 1 107 ? -13.474 3.229 -1.008 1.00 91.19 107 LEU A C 1
ATOM 903 O O . LEU A 1 107 ? -12.335 3.189 -1.479 1.00 91.19 107 LEU A O 1
ATOM 907 N N . ILE A 1 108 ? -14.279 4.287 -1.098 1.00 91.69 108 ILE A N 1
ATOM 908 C CA . ILE A 1 108 ? -13.857 5.588 -1.616 1.00 91.69 108 ILE A CA 1
ATOM 909 C C . ILE A 1 108 ? -13.568 6.508 -0.434 1.00 91.69 108 ILE A C 1
ATOM 911 O O . ILE A 1 108 ? -14.400 6.650 0.461 1.00 91.69 108 ILE A O 1
ATOM 915 N N . TYR A 1 109 ? -12.402 7.143 -0.443 1.00 88.75 109 TYR A N 1
ATOM 916 C CA . TYR A 1 109 ? -12.043 8.192 0.506 1.00 88.75 109 TYR A CA 1
ATOM 917 C C . TYR A 1 109 ? -11.638 9.459 -0.240 1.00 88.75 109 TYR A C 1
ATOM 919 O O . TYR A 1 109 ? -11.243 9.410 -1.402 1.00 88.75 109 TYR A O 1
ATOM 927 N N . TYR A 1 110 ? -11.739 10.606 0.421 1.00 86.50 110 TYR A N 1
ATOM 928 C CA . TYR A 1 110 ? -11.381 11.883 -0.180 1.00 86.50 110 TYR A CA 1
ATOM 929 C C . TYR A 1 110 ? -10.033 12.346 0.345 1.00 86.50 110 TYR A C 1
ATOM 931 O O . TYR A 1 110 ? -9.806 12.386 1.554 1.00 86.50 110 TYR A O 1
ATOM 939 N N . GLN A 1 111 ? -9.142 12.703 -0.573 1.00 79.50 111 GLN A N 1
ATOM 940 C CA . GLN A 1 111 ? -7.873 13.329 -0.247 1.00 79.50 111 GLN A CA 1
ATOM 941 C C . GLN A 1 111 ? -7.907 14.788 -0.687 1.00 79.50 111 GLN A C 1
ATOM 943 O O . GLN A 1 111 ? -8.137 15.092 -1.862 1.00 79.50 111 GLN A O 1
ATOM 948 N N . LYS A 1 112 ? -7.665 15.682 0.271 1.00 77.31 112 LYS A N 1
ATOM 949 C CA . LYS A 1 112 ? -7.474 17.112 0.042 1.00 77.31 112 LYS A CA 1
ATOM 950 C C . LYS A 1 112 ? -5.979 17.373 -0.135 1.00 77.31 112 LYS A C 1
ATOM 952 O O . LYS A 1 112 ? -5.179 16.859 0.633 1.00 77.31 112 LYS A O 1
ATOM 957 N N . MET A 1 113 ? -5.605 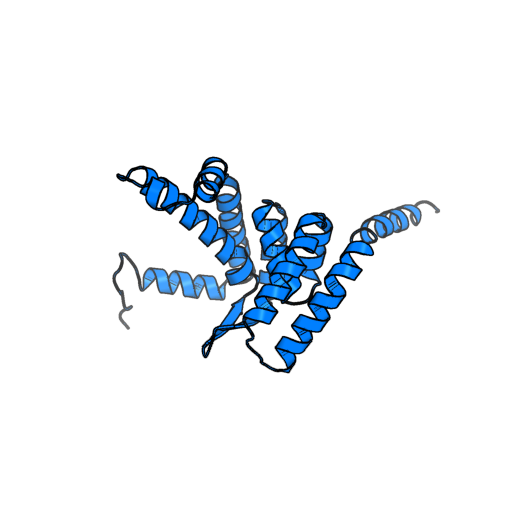18.123 -1.162 1.00 70.81 113 MET A N 1
ATOM 958 C CA . MET A 1 113 ? -4.247 18.616 -1.395 1.00 70.81 113 MET A CA 1
ATOM 959 C C . MET A 1 113 ? -4.359 20.093 -1.765 1.00 70.81 113 MET A C 1
ATOM 961 O O . MET A 1 113 ? -4.723 20.441 -2.891 1.00 70.81 113 MET A O 1
ATOM 965 N N . GLY A 1 114 ? -4.122 20.975 -0.792 1.00 73.62 114 GLY A N 1
ATOM 966 C CA . GLY A 1 114 ? -4.432 22.398 -0.946 1.00 73.62 114 GLY A CA 1
ATOM 967 C C . GLY A 1 114 ? -5.916 22.609 -1.272 1.00 73.62 114 GLY A C 1
ATOM 968 O O . GLY A 1 114 ? -6.790 22.170 -0.524 1.00 73.62 114 GLY A O 1
ATOM 969 N N . CYS A 1 115 ? -6.202 23.254 -2.407 1.00 76.88 115 CYS A N 1
ATOM 970 C CA . CYS A 1 115 ? -7.568 23.527 -2.872 1.00 76.88 115 CYS A CA 1
ATOM 971 C C . CYS A 1 115 ? -8.196 22.386 -3.691 1.00 76.88 115 CYS A C 1
ATOM 973 O O . CYS A 1 115 ? -9.333 22.517 -4.140 1.00 76.88 115 CYS A O 1
ATOM 975 N N . VAL A 1 116 ? -7.471 21.291 -3.932 1.00 79.00 116 VAL A N 1
ATOM 976 C CA . VAL A 1 116 ? -7.955 20.175 -4.751 1.00 79.00 116 VAL A CA 1
ATOM 977 C C . VAL A 1 116 ? -8.454 19.062 -3.839 1.00 79.00 116 VAL A C 1
ATOM 979 O O . VAL A 1 116 ? -7.714 18.581 -2.984 1.00 79.00 116 VAL A O 1
ATOM 982 N N . VAL A 1 117 ? -9.697 18.625 -4.041 1.00 82.75 117 VAL A N 1
ATOM 983 C CA . VAL A 1 117 ? -10.266 17.445 -3.378 1.00 82.75 117 VAL A CA 1
ATOM 984 C C . VAL A 1 117 ? -10.458 16.359 -4.425 1.00 82.75 117 VAL A C 1
ATOM 986 O O . VAL A 1 117 ? -11.128 16.572 -5.433 1.00 82.75 117 VAL A O 1
ATOM 989 N N . THR A 1 118 ? -9.858 15.195 -4.195 1.00 83.75 118 THR A N 1
ATOM 990 C CA . THR A 1 118 ? -9.930 14.054 -5.115 1.00 83.75 118 THR A CA 1
ATOM 991 C C . THR A 1 118 ? -10.521 12.841 -4.418 1.00 83.75 118 THR A C 1
ATOM 993 O O . THR A 1 118 ? -10.146 12.518 -3.291 1.00 83.75 118 THR A O 1
ATOM 996 N N . ALA A 1 119 ? -11.449 12.167 -5.095 1.00 88.50 119 ALA A N 1
ATOM 997 C CA . ALA A 1 119 ? -11.909 10.851 -4.682 1.00 88.50 119 ALA A CA 1
ATOM 998 C C . ALA A 1 119 ? -10.823 9.816 -5.003 1.00 88.50 119 ALA A C 1
ATOM 1000 O O . ALA A 1 119 ? -10.294 9.784 -6.114 1.00 88.50 119 ALA A O 1
ATOM 1001 N N . GLN A 1 120 ? -10.502 8.979 -4.027 1.00 89.81 120 GLN A N 1
ATOM 1002 C CA . GLN A 1 120 ? -9.505 7.923 -4.112 1.00 89.81 120 GLN A CA 1
ATOM 1003 C C . GLN A 1 120 ? -10.175 6.583 -3.833 1.00 89.81 120 GLN A C 1
ATOM 1005 O O . GLN A 1 120 ? -10.928 6.443 -2.871 1.00 89.81 120 GLN A O 1
ATOM 1010 N N . ASP A 1 121 ? -9.890 5.598 -4.676 1.00 92.25 121 ASP A N 1
ATOM 1011 C CA . ASP A 1 121 ? -10.388 4.235 -4.521 1.00 92.25 121 ASP A CA 1
ATOM 1012 C C . ASP A 1 121 ? -9.318 3.380 -3.841 1.00 92.25 121 ASP A C 1
ATOM 1014 O O . ASP A 1 121 ? -8.178 3.327 -4.301 1.00 92.25 121 ASP A O 1
ATOM 1018 N N . MET A 1 122 ? -9.660 2.713 -2.739 1.00 94.38 122 MET A N 1
ATOM 1019 C CA . MET A 1 122 ? -8.675 1.961 -1.954 1.00 94.38 122 MET A CA 1
ATOM 1020 C C . MET A 1 122 ? -7.980 0.858 -2.770 1.00 94.38 122 MET A C 1
ATOM 1022 O O . MET A 1 122 ? -6.767 0.671 -2.653 1.00 94.38 122 MET A O 1
ATOM 1026 N N . ALA A 1 123 ? -8.719 0.142 -3.625 1.00 94.94 123 ALA A N 1
ATOM 1027 C CA . ALA A 1 123 ? -8.133 -0.890 -4.474 1.00 94.94 123 ALA A CA 1
ATOM 1028 C C . ALA A 1 123 ? -7.258 -0.248 -5.557 1.00 94.94 123 ALA A C 1
ATOM 1030 O O . ALA A 1 123 ? -6.072 -0.571 -5.681 1.00 94.94 123 ALA A O 1
ATOM 1031 N N . LEU A 1 124 ? -7.816 0.691 -6.324 1.00 92.19 124 LEU A N 1
ATOM 1032 C CA . LEU A 1 124 ? -7.130 1.228 -7.501 1.00 92.19 124 LEU A CA 1
ATOM 1033 C C . LEU A 1 124 ? -6.003 2.199 -7.152 1.00 92.19 124 LEU A C 1
ATOM 1035 O O . LEU A 1 124 ? -4.910 2.079 -7.700 1.00 92.19 124 LEU A O 1
ATOM 1039 N N . SER A 1 125 ? -6.242 3.144 -6.250 1.00 90.31 125 SER A N 1
ATOM 1040 C CA . SER A 1 125 ? -5.276 4.181 -5.887 1.00 90.31 125 SER A CA 1
ATOM 1041 C C . SER A 1 125 ? -4.257 3.667 -4.871 1.00 90.31 125 SER A C 1
ATOM 1043 O O . SER A 1 125 ? -3.048 3.779 -5.092 1.00 90.31 125 SER A O 1
ATOM 1045 N N . SER A 1 126 ? -4.723 3.086 -3.762 1.00 94.06 126 SER A N 1
ATOM 1046 C CA . SER A 1 126 ? -3.861 2.787 -2.609 1.00 94.06 126 SER A CA 1
ATOM 1047 C C . SER A 1 126 ? -3.126 1.454 -2.729 1.00 94.06 126 SER A C 1
ATOM 1049 O O . SER A 1 126 ? -2.024 1.339 -2.200 1.00 94.06 126 SER A O 1
ATOM 1051 N N . ILE A 1 127 ? -3.682 0.468 -3.444 1.00 97.25 127 ILE A N 1
ATOM 1052 C CA . ILE A 1 127 ? -3.022 -0.827 -3.670 1.00 97.25 127 ILE A CA 1
ATOM 1053 C C . ILE A 1 127 ? -2.387 -0.878 -5.062 1.00 97.25 127 ILE A C 1
ATOM 1055 O O . ILE A 1 127 ? -1.157 -0.882 -5.187 1.00 97.25 127 ILE A O 1
ATOM 1059 N N . ARG A 1 128 ? -3.204 -0.885 -6.125 1.00 96.44 128 ARG A N 1
ATOM 1060 C CA . ARG A 1 128 ? -2.708 -1.030 -7.503 1.00 96.44 128 ARG A CA 1
ATOM 1061 C C . ARG A 1 128 ? -1.823 0.142 -7.904 1.00 96.44 128 ARG A C 1
ATOM 1063 O O . ARG A 1 128 ? -0.737 -0.087 -8.427 1.00 96.44 128 ARG A O 1
ATOM 1070 N N . GLY A 1 129 ? -2.231 1.374 -7.611 1.00 94.19 129 GLY A N 1
ATOM 1071 C CA . GLY A 1 129 ? -1.472 2.586 -7.914 1.00 94.19 129 GLY A CA 1
ATOM 1072 C C . GLY A 1 129 ? -0.089 2.591 -7.263 1.00 94.19 129 GLY A C 1
ATOM 1073 O O . GLY A 1 129 ? 0.909 2.821 -7.946 1.00 94.19 129 GLY A O 1
ATOM 1074 N N . LYS A 1 130 ? 0.006 2.245 -5.972 1.00 95.00 130 LYS A N 1
ATOM 1075 C CA . LYS A 1 130 ? 1.297 2.128 -5.270 1.00 95.00 130 LYS A CA 1
ATOM 1076 C C . LYS A 1 130 ? 2.202 1.056 -5.883 1.00 95.00 130 LYS A C 1
ATOM 1078 O O . LYS A 1 130 ? 3.377 1.328 -6.129 1.00 95.00 130 LYS A O 1
ATOM 1083 N N . ILE A 1 131 ? 1.666 -0.130 -6.175 1.00 96.75 131 ILE A N 1
ATOM 1084 C CA . ILE A 1 131 ? 2.429 -1.221 -6.806 1.00 96.75 131 ILE A CA 1
ATOM 1085 C C . ILE A 1 131 ? 2.914 -0.819 -8.205 1.00 96.75 131 ILE A C 1
ATOM 1087 O O . ILE A 1 131 ? 4.091 -0.985 -8.525 1.00 96.75 131 ILE A O 1
ATOM 1091 N N . MET A 1 132 ? 2.036 -0.234 -9.021 1.00 95.38 132 MET A N 1
ATOM 1092 C CA . MET A 1 132 ? 2.379 0.249 -10.360 1.00 95.38 132 MET A CA 1
ATOM 1093 C C . MET A 1 132 ? 3.448 1.342 -10.312 1.00 95.38 132 MET A C 1
ATOM 1095 O O . MET A 1 132 ? 4.372 1.320 -11.125 1.00 95.38 132 MET A O 1
ATOM 1099 N N . ASN A 1 133 ? 3.374 2.257 -9.342 1.00 93.88 133 ASN A N 1
ATOM 1100 C CA . ASN A 1 133 ? 4.398 3.279 -9.142 1.00 93.88 133 ASN A CA 1
ATOM 1101 C C . ASN A 1 133 ? 5.751 2.658 -8.785 1.00 93.88 133 ASN A C 1
ATOM 1103 O O . ASN A 1 133 ? 6.747 3.018 -9.408 1.00 93.88 133 ASN A O 1
ATOM 1107 N N . LYS A 1 134 ? 5.802 1.684 -7.864 1.00 94.62 134 LYS A N 1
ATOM 1108 C CA . LYS A 1 134 ? 7.051 0.970 -7.537 1.00 94.62 134 LYS A CA 1
ATOM 1109 C C . LYS A 1 134 ? 7.665 0.289 -8.763 1.00 94.62 134 LYS A C 1
ATOM 1111 O O . LYS A 1 134 ? 8.861 0.436 -8.998 1.00 94.62 134 LYS A O 1
ATOM 1116 N N . ILE A 1 135 ? 6.852 -0.394 -9.576 1.00 95.62 135 ILE A N 1
ATOM 1117 C CA . ILE A 1 135 ? 7.313 -0.995 -10.840 1.00 95.62 135 ILE A CA 1
ATOM 1118 C C . ILE A 1 135 ? 7.859 0.094 -11.771 1.00 95.62 135 ILE A C 1
ATOM 1120 O O . ILE A 1 135 ? 8.971 -0.032 -12.273 1.00 95.62 135 ILE A O 1
ATOM 1124 N N . LYS A 1 136 ? 7.110 1.182 -11.979 1.00 94.81 136 LYS A N 1
ATOM 1125 C CA . LYS A 1 136 ? 7.502 2.275 -12.880 1.00 94.81 136 LYS A CA 1
ATOM 1126 C C . LYS A 1 136 ? 8.822 2.925 -12.464 1.00 94.81 136 LYS A C 1
ATOM 1128 O O . LYS A 1 136 ? 9.666 3.158 -13.324 1.00 94.81 136 LYS A O 1
ATOM 1133 N N . PHE A 1 137 ? 9.006 3.210 -11.176 1.00 93.62 137 PHE A N 1
ATOM 1134 C CA . PHE A 1 137 ? 10.247 3.802 -10.677 1.00 93.62 137 PHE A CA 1
ATOM 1135 C C . PHE A 1 137 ? 11.434 2.846 -10.794 1.00 93.62 137 PHE A C 1
ATOM 1137 O O . PHE A 1 137 ? 12.511 3.284 -11.186 1.00 93.62 137 PHE A O 1
ATOM 1144 N N . TYR A 1 138 ? 11.235 1.547 -10.557 1.00 95.00 138 TYR A N 1
ATOM 1145 C CA . TYR A 1 138 ? 12.278 0.552 -10.804 1.00 95.00 138 TYR A CA 1
ATOM 1146 C C . TYR A 1 138 ? 12.686 0.494 -12.284 1.00 95.00 138 TYR A C 1
ATOM 1148 O O . TYR A 1 138 ? 13.874 0.507 -12.602 1.00 95.00 138 TYR A O 1
ATOM 1156 N N . GLU A 1 139 ? 11.724 0.467 -13.210 1.00 94.62 139 GLU A N 1
ATOM 1157 C CA . GLU A 1 139 ? 12.025 0.458 -14.650 1.00 94.62 139 GLU A CA 1
ATOM 1158 C C . GLU A 1 139 ? 12.712 1.765 -15.089 1.00 94.62 139 GLU A C 1
ATOM 1160 O O . GLU A 1 139 ? 13.655 1.733 -15.882 1.00 94.62 139 GLU A O 1
ATOM 1165 N N . LEU A 1 140 ? 12.305 2.912 -14.524 1.00 93.12 140 LEU A N 1
ATOM 1166 C CA . LEU A 1 140 ? 12.996 4.189 -14.719 1.00 93.12 140 LEU A CA 1
ATOM 1167 C C . LEU A 1 140 ? 14.445 4.103 -14.232 1.00 93.12 140 LEU A C 1
ATOM 1169 O O . LEU A 1 140 ? 15.350 4.451 -14.980 1.00 93.12 140 LEU A O 1
ATOM 1173 N N . TYR A 1 141 ? 14.675 3.603 -13.020 1.00 94.62 141 TYR A N 1
ATOM 1174 C CA . TYR A 1 141 ? 16.014 3.396 -12.473 1.00 94.62 141 TYR A CA 1
ATOM 1175 C C . TYR A 1 141 ? 16.878 2.529 -13.404 1.00 94.62 141 TYR A C 1
ATOM 1177 O O . TYR A 1 141 ? 17.986 2.922 -13.778 1.00 94.62 141 TYR A O 1
ATOM 1185 N N . LYS A 1 142 ? 16.347 1.390 -13.870 1.00 95.06 142 LYS A N 1
ATOM 1186 C CA . LYS A 1 142 ? 17.037 0.496 -14.814 1.00 95.06 142 LYS A CA 1
ATOM 1187 C C . LYS A 1 142 ? 17.396 1.192 -16.124 1.00 95.06 142 LYS A C 1
ATOM 1189 O O . LYS A 1 142 ? 18.485 0.955 -16.644 1.00 95.06 142 LYS A O 1
ATOM 1194 N N . HIS A 1 143 ? 16.503 2.033 -16.643 1.00 93.44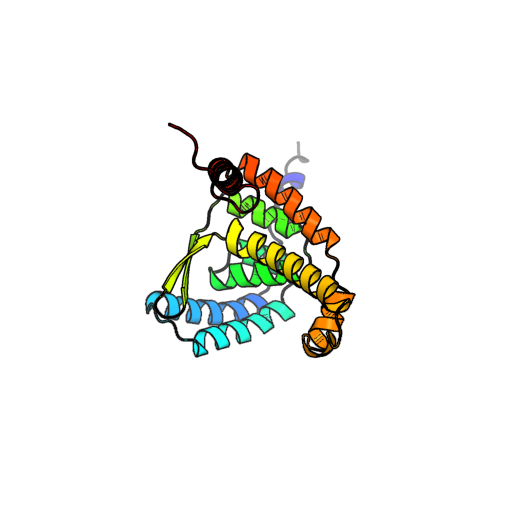 143 HIS A N 1
ATOM 1195 C CA . HIS A 1 143 ? 16.757 2.823 -17.843 1.00 93.44 143 HIS A CA 1
ATOM 1196 C C . HIS A 1 143 ? 17.819 3.903 -17.605 1.00 93.44 143 HIS A C 1
ATOM 1198 O O . HIS A 1 143 ? 18.751 4.038 -18.393 1.00 93.44 143 HIS A O 1
ATOM 1204 N N . MET A 1 144 ? 17.719 4.652 -16.506 1.00 94.06 144 MET A N 1
ATOM 1205 C CA . MET A 1 144 ? 18.662 5.729 -16.205 1.00 94.06 144 MET A CA 1
ATOM 1206 C C . MET A 1 144 ? 20.074 5.201 -15.978 1.00 94.06 144 MET A C 1
ATOM 1208 O O . MET A 1 144 ? 21.018 5.854 -16.401 1.00 94.06 144 MET A O 1
ATOM 1212 N N . LYS A 1 145 ? 20.234 3.991 -15.431 1.00 93.81 145 LYS A N 1
ATOM 1213 C CA . LYS A 1 145 ? 21.539 3.337 -15.242 1.00 93.81 145 LYS A CA 1
ATOM 1214 C C . LYS A 1 145 ? 22.349 3.149 -16.537 1.00 93.81 145 LYS A C 1
ATOM 1216 O O . LYS A 1 145 ? 23.552 2.914 -16.480 1.00 93.81 145 LYS A O 1
ATOM 1221 N N . THR A 1 146 ? 21.726 3.255 -17.716 1.00 93.38 146 THR A N 1
ATOM 1222 C CA . THR A 1 146 ? 22.437 3.219 -19.008 1.00 93.38 146 THR A CA 1
ATOM 1223 C C . THR A 1 146 ? 22.926 4.594 -19.474 1.00 93.38 146 THR A C 1
ATOM 1225 O O . THR A 1 146 ? 23.565 4.690 -20.520 1.00 93.38 146 THR A O 1
ATOM 1228 N N . GLN A 1 147 ? 22.591 5.662 -18.750 1.00 93.56 147 GLN A N 1
ATOM 1229 C CA . GLN A 1 147 ? 22.916 7.047 -19.086 1.00 93.56 147 GLN A CA 1
ATOM 1230 C C . GLN A 1 147 ? 24.181 7.511 -18.352 1.00 93.56 147 GLN A C 1
ATOM 1232 O O . GLN A 1 147 ? 24.580 6.951 -17.331 1.00 93.56 147 GLN A O 1
ATOM 1237 N N . LYS A 1 148 ? 24.825 8.568 -18.860 1.00 93.38 148 LYS A N 1
ATOM 1238 C CA . LYS A 1 148 ? 25.943 9.214 -18.152 1.00 93.38 148 LYS A CA 1
ATOM 1239 C C . LYS A 1 148 ? 25.441 9.928 -16.894 1.00 93.38 148 LYS A C 1
ATOM 1241 O O . LYS A 1 148 ? 24.397 10.573 -16.943 1.00 93.38 148 LYS A O 1
ATOM 1246 N N . ASN A 1 149 ? 26.237 9.889 -15.824 1.00 90.94 149 ASN A N 1
ATOM 1247 C CA . ASN A 1 149 ? 25.980 10.568 -14.546 1.00 90.94 149 ASN A CA 1
ATOM 1248 C C . ASN A 1 149 ? 24.648 10.174 -13.883 1.00 90.94 149 ASN A C 1
ATOM 1250 O O . ASN A 1 149 ? 24.028 10.993 -13.203 1.00 90.94 149 ASN A O 1
ATOM 1254 N N . TRP A 1 150 ? 24.180 8.945 -14.106 1.00 91.75 150 TRP A N 1
ATOM 1255 C CA . TRP A 1 150 ? 22.910 8.466 -13.562 1.00 91.75 150 TRP A CA 1
ATOM 1256 C C . TRP A 1 150 ? 22.913 8.440 -12.030 1.00 91.75 150 TRP A C 1
ATOM 1258 O O . TRP A 1 150 ? 21.867 8.630 -11.417 1.00 91.75 150 TRP A O 1
ATOM 1268 N N . GLU A 1 151 ? 24.087 8.283 -11.416 1.00 89.62 151 GLU A N 1
ATOM 1269 C CA . GLU A 1 151 ? 24.284 8.303 -9.968 1.00 89.62 151 GLU A CA 1
ATOM 1270 C C . GLU A 1 151 ? 23.899 9.653 -9.341 1.00 89.62 151 GLU A C 1
ATOM 1272 O O . GLU A 1 151 ? 23.571 9.704 -8.165 1.00 89.62 151 GLU A O 1
ATOM 1277 N N . LEU A 1 152 ? 23.890 10.750 -10.112 1.00 91.94 152 LEU A N 1
ATOM 1278 C CA . LEU A 1 152 ? 23.461 12.068 -9.620 1.00 91.94 152 LEU A CA 1
ATOM 1279 C C . LEU A 1 152 ? 21.936 12.193 -9.477 1.00 91.94 152 LEU A C 1
ATOM 1281 O O . LEU A 1 152 ? 21.453 13.183 -8.931 1.00 91.94 152 LEU A O 1
ATOM 1285 N N . LEU A 1 153 ? 21.177 11.236 -10.015 1.00 91.06 153 LEU A N 1
ATOM 1286 C CA . LEU A 1 153 ? 19.714 11.278 -10.069 1.00 91.06 153 LEU A CA 1
ATOM 1287 C C . LEU A 1 153 ? 19.045 10.456 -8.966 1.00 91.06 153 LEU A C 1
ATOM 1289 O O . LEU A 1 153 ? 17.827 10.535 -8.815 1.00 91.06 153 LEU A O 1
ATOM 1293 N N . PHE A 1 154 ? 19.820 9.667 -8.225 1.00 92.62 154 PHE A N 1
ATOM 1294 C CA . PHE A 1 154 ? 19.328 8.770 -7.186 1.00 92.62 154 PHE A CA 1
ATOM 1295 C C . PHE A 1 154 ? 20.174 8.933 -5.927 1.00 92.62 154 PHE A C 1
ATOM 1297 O O . PHE A 1 154 ? 21.392 9.081 -6.009 1.00 92.62 154 PHE A O 1
ATOM 1304 N N . SER A 1 155 ? 19.528 8.896 -4.762 1.00 94.56 155 SER A N 1
ATOM 1305 C CA . SER A 1 155 ? 20.248 8.808 -3.488 1.00 94.56 155 SER A CA 1
ATOM 1306 C C . SER A 1 155 ? 20.948 7.449 -3.350 1.00 94.56 155 SER A C 1
ATOM 1308 O O . SER A 1 155 ? 20.612 6.488 -4.047 1.00 94.56 155 SER A O 1
ATOM 1310 N N . ASN A 1 156 ? 21.915 7.335 -2.437 1.00 94.38 156 ASN A N 1
ATOM 1311 C CA . ASN A 1 156 ? 22.564 6.046 -2.173 1.00 94.38 156 ASN A CA 1
ATOM 1312 C C . ASN A 1 156 ? 21.550 5.010 -1.663 1.00 94.38 156 ASN A C 1
ATOM 1314 O O . ASN A 1 156 ? 21.620 3.840 -2.037 1.00 94.38 156 ASN A O 1
ATOM 1318 N N . GLU A 1 157 ? 20.584 5.455 -0.859 1.00 94.00 157 GLU A N 1
ATOM 1319 C CA . GLU A 1 157 ? 19.490 4.643 -0.338 1.00 94.00 157 GLU A CA 1
ATOM 1320 C C . GLU A 1 157 ? 18.579 4.133 -1.465 1.00 94.00 157 GLU A C 1
ATOM 1322 O O . GLU A 1 157 ? 18.234 2.950 -1.486 1.00 94.00 157 GLU A O 1
ATOM 1327 N N . ASP A 1 158 ? 18.242 4.984 -2.442 1.00 92.44 158 ASP A N 1
ATOM 1328 C CA . ASP A 1 158 ? 17.469 4.577 -3.624 1.00 92.44 158 ASP A CA 1
ATOM 1329 C C . ASP A 1 158 ? 18.212 3.516 -4.435 1.00 92.44 158 ASP A C 1
ATOM 1331 O O . ASP A 1 158 ? 17.623 2.521 -4.861 1.00 92.44 158 ASP A O 1
ATOM 1335 N N . ILE A 1 159 ? 19.515 3.722 -4.653 1.00 94.25 159 ILE A N 1
ATOM 1336 C CA . ILE A 1 159 ? 20.353 2.779 -5.398 1.00 94.25 159 ILE A CA 1
ATOM 1337 C C . ILE A 1 159 ? 20.350 1.425 -4.690 1.00 94.25 159 ILE A C 1
ATOM 1339 O O . ILE A 1 159 ? 20.064 0.407 -5.321 1.00 94.25 159 ILE A O 1
ATOM 1343 N N . GLU A 1 160 ? 20.613 1.401 -3.383 1.00 95.31 160 GLU A N 1
ATOM 1344 C CA . GLU A 1 160 ? 20.604 0.165 -2.601 1.00 95.31 160 GLU A CA 1
ATOM 1345 C C . GLU A 1 160 ? 19.241 -0.538 -2.655 1.00 95.31 160 GLU A C 1
ATOM 1347 O O . GLU A 1 160 ? 19.176 -1.760 -2.839 1.00 95.31 160 GLU A O 1
ATOM 1352 N N . TYR A 1 161 ? 18.156 0.227 -2.528 1.00 93.88 161 TYR A N 1
ATOM 1353 C CA . TYR A 1 161 ? 16.795 -0.288 -2.611 1.00 93.88 161 TYR A CA 1
ATOM 1354 C C . TYR A 1 161 ? 16.522 -0.937 -3.974 1.00 93.88 161 TYR A C 1
ATOM 1356 O O . TYR A 1 161 ? 16.105 -2.098 -4.028 1.00 93.88 161 TYR A O 1
ATOM 1364 N N . TYR A 1 162 ? 16.774 -0.233 -5.084 1.00 94.50 162 TYR A N 1
ATOM 1365 C CA . TYR A 1 162 ? 16.440 -0.734 -6.419 1.00 94.50 162 TYR A CA 1
ATOM 1366 C C . TYR A 1 162 ? 17.337 -1.890 -6.875 1.00 94.50 162 TYR A C 1
ATOM 1368 O O . TYR A 1 162 ? 16.859 -2.756 -7.605 1.00 94.50 162 TYR A O 1
ATOM 1376 N N . GLU A 1 163 ? 18.591 -1.977 -6.423 1.00 94.12 163 GLU A N 1
ATOM 1377 C CA . GLU A 1 163 ? 19.455 -3.137 -6.710 1.00 94.12 163 GLU A CA 1
ATOM 1378 C C . GLU A 1 163 ? 18.928 -4.432 -6.075 1.00 94.12 163 GLU A C 1
ATOM 1380 O O . GLU A 1 163 ? 19.102 -5.519 -6.628 1.00 94.12 163 GLU A O 1
ATOM 1385 N N . LYS A 1 164 ? 18.246 -4.325 -4.929 1.00 93.06 164 LYS A N 1
ATOM 1386 C CA . LYS A 1 164 ? 17.649 -5.461 -4.205 1.00 93.06 164 LYS A CA 1
ATOM 1387 C C . LYS A 1 164 ? 16.171 -5.678 -4.546 1.00 93.06 164 LYS A C 1
ATOM 1389 O O . LYS A 1 164 ? 15.580 -6.669 -4.115 1.00 93.06 164 LYS A O 1
ATOM 1394 N N . PHE A 1 165 ? 15.557 -4.769 -5.300 1.00 92.75 165 PHE A N 1
ATOM 1395 C CA . PHE A 1 165 ? 14.123 -4.783 -5.559 1.00 92.75 165 PHE A CA 1
ATOM 1396 C C . PHE A 1 165 ? 13.712 -5.939 -6.484 1.00 92.75 165 PHE A C 1
ATOM 1398 O O . PHE A 1 165 ? 14.052 -5.977 -7.669 1.00 92.75 165 PHE A O 1
ATOM 1405 N N . ASN A 1 166 ? 12.903 -6.866 -5.962 1.00 90.06 166 ASN A N 1
ATOM 1406 C CA . ASN A 1 166 ? 12.318 -7.945 -6.755 1.00 90.06 166 ASN A CA 1
ATOM 1407 C C . ASN A 1 166 ? 11.043 -7.477 -7.475 1.00 90.06 166 ASN A C 1
ATOM 1409 O O . ASN A 1 166 ? 9.928 -7.658 -6.987 1.00 90.06 166 ASN A O 1
ATOM 1413 N N . VAL A 1 167 ? 11.193 -6.931 -8.684 1.00 93.25 167 VAL A N 1
ATOM 1414 C CA . VAL A 1 167 ? 10.053 -6.508 -9.521 1.00 93.25 167 VAL A CA 1
ATOM 1415 C C . VAL A 1 167 ? 9.135 -7.671 -9.940 1.00 93.25 167 VAL A C 1
ATOM 1417 O O . VAL A 1 167 ? 7.978 -7.446 -10.305 1.00 93.25 167 VAL A O 1
ATOM 1420 N N . GLY A 1 168 ? 9.631 -8.915 -9.911 1.00 94.06 168 GLY A N 1
ATOM 1421 C CA . GLY A 1 168 ? 8.901 -10.099 -10.366 1.00 94.06 168 GLY A CA 1
ATOM 1422 C C . GLY A 1 168 ? 7.611 -10.334 -9.584 1.00 94.06 168 GLY A C 1
ATOM 1423 O O . GLY A 1 168 ? 6.555 -10.507 -10.194 1.00 94.06 168 GLY A O 1
ATOM 1424 N N . ASP A 1 169 ? 7.678 -10.252 -8.254 1.00 92.50 169 ASP A N 1
ATOM 1425 C CA . ASP A 1 169 ? 6.521 -10.466 -7.374 1.00 92.50 169 ASP A CA 1
ATOM 1426 C C . ASP A 1 169 ? 5.432 -9.413 -7.621 1.00 92.50 169 ASP A C 1
ATOM 1428 O O . ASP A 1 169 ? 4.262 -9.744 -7.815 1.00 92.50 169 ASP A O 1
ATOM 1432 N N . PHE A 1 170 ? 5.824 -8.143 -7.747 1.00 95.00 170 PHE A N 1
ATOM 1433 C CA . PHE A 1 170 ? 4.893 -7.053 -8.040 1.00 95.00 170 PHE A CA 1
ATOM 1434 C C . PHE A 1 170 ? 4.216 -7.207 -9.408 1.00 95.00 170 PHE A C 1
ATOM 1436 O O . PHE A 1 170 ? 3.014 -6.972 -9.532 1.00 95.00 170 PHE A O 1
ATOM 1443 N N . LYS A 1 171 ? 4.947 -7.665 -10.434 1.00 95.19 171 LYS A N 1
ATOM 1444 C CA . LYS A 1 171 ? 4.360 -7.981 -11.750 1.00 95.19 171 LYS A CA 1
ATOM 1445 C C . LYS A 1 171 ? 3.360 -9.141 -11.668 1.00 95.19 171 LYS A C 1
ATOM 1447 O O . LYS A 1 171 ? 2.376 -9.138 -12.407 1.00 95.19 171 LYS A O 1
ATOM 1452 N N . LEU A 1 172 ? 3.574 -10.116 -10.780 1.00 96.50 172 LEU A N 1
ATOM 1453 C CA . LEU A 1 172 ? 2.601 -11.186 -10.528 1.00 96.50 172 LEU A CA 1
ATOM 1454 C C . LEU A 1 172 ? 1.344 -10.660 -9.824 1.00 96.50 172 LEU A C 1
ATOM 1456 O O . LEU A 1 172 ? 0.244 -11.061 -10.203 1.00 96.50 172 LEU A O 1
ATOM 1460 N N . TYR A 1 173 ? 1.477 -9.730 -8.873 1.00 96.62 173 TYR A N 1
ATOM 1461 C CA . TYR A 1 173 ? 0.317 -9.083 -8.248 1.00 96.62 173 TYR A CA 1
ATOM 1462 C C . TYR A 1 173 ? -0.535 -8.336 -9.271 1.00 96.62 173 TYR A C 1
ATOM 1464 O O . TYR A 1 173 ? -1.747 -8.521 -9.283 1.00 96.62 173 TYR A O 1
ATOM 1472 N N . VAL A 1 174 ? 0.081 -7.580 -10.187 1.00 95.56 174 VAL A N 1
ATOM 1473 C CA . VAL A 1 174 ? -0.654 -6.869 -11.249 1.00 95.56 174 VAL A CA 1
ATOM 1474 C C . VAL A 1 174 ? -1.462 -7.835 -12.119 1.00 95.56 174 VAL A C 1
ATOM 1476 O O . VAL A 1 174 ? -2.639 -7.588 -12.360 1.00 95.56 174 VAL A O 1
ATOM 1479 N N . LYS A 1 175 ? -0.887 -8.979 -12.514 1.00 95.00 175 LYS A N 1
ATOM 1480 C CA . LYS A 1 175 ? -1.636 -10.011 -13.256 1.00 95.00 175 LYS A CA 1
ATOM 1481 C C . LYS A 1 175 ? -2.820 -10.553 -12.453 1.00 95.00 175 LYS A C 1
ATOM 1483 O O . LYS A 1 175 ? -3.891 -10.767 -13.007 1.00 95.00 175 LYS A O 1
ATOM 1488 N N . ALA A 1 176 ? -2.641 -10.774 -11.150 1.00 95.88 176 ALA A N 1
ATOM 1489 C CA . ALA A 1 176 ? -3.733 -11.208 -10.284 1.00 95.88 176 ALA A CA 1
ATOM 1490 C C . ALA A 1 176 ? -4.825 -10.132 -10.155 1.00 95.88 176 ALA A C 1
ATOM 1492 O O . ALA A 1 176 ? -6.008 -10.469 -10.124 1.00 95.88 176 ALA A O 1
ATOM 1493 N N . PHE A 1 177 ? -4.445 -8.852 -10.113 1.00 94.88 177 PHE A N 1
ATOM 1494 C CA . PHE A 1 177 ? -5.383 -7.731 -10.103 1.00 94.88 177 PHE A CA 1
ATOM 1495 C C . PHE A 1 177 ? -6.207 -7.683 -11.384 1.00 94.88 177 PHE A C 1
ATOM 1497 O O . PHE A 1 177 ? -7.416 -7.526 -11.293 1.00 94.88 177 PHE A O 1
ATOM 1504 N N . ASP A 1 178 ? -5.598 -7.912 -12.549 1.00 92.19 178 ASP A N 1
ATOM 1505 C CA . ASP A 1 178 ? -6.320 -7.939 -13.828 1.00 92.19 178 ASP A CA 1
ATOM 1506 C C . ASP A 1 178 ? -7.422 -9.016 -13.844 1.00 92.19 178 ASP A C 1
ATOM 1508 O O . ASP A 1 178 ? -8.529 -8.777 -14.324 1.00 92.19 178 ASP A O 1
ATOM 1512 N N . GLU A 1 179 ? -7.163 -10.191 -13.263 1.00 93.12 179 GLU A N 1
ATOM 1513 C CA . GLU A 1 179 ? -8.179 -11.245 -13.122 1.00 93.12 179 GLU A CA 1
ATOM 1514 C C . GLU A 1 179 ? -9.272 -10.894 -12.097 1.00 93.12 179 GLU A C 1
ATOM 1516 O O . GLU A 1 179 ? -10.436 -11.265 -12.263 1.00 93.12 179 GLU A O 1
ATOM 1521 N N . ILE A 1 180 ? -8.923 -10.163 -11.035 1.00 93.50 180 ILE A N 1
ATOM 1522 C CA . ILE A 1 180 ? -9.887 -9.662 -10.042 1.00 93.50 180 ILE A CA 1
ATOM 1523 C C . ILE A 1 180 ? -10.776 -8.579 -10.662 1.00 93.50 180 ILE A C 1
ATOM 1525 O O . ILE A 1 180 ? -11.994 -8.620 -10.475 1.00 93.50 180 ILE A O 1
ATOM 1529 N N . ASP A 1 181 ? -10.195 -7.654 -11.423 1.00 90.44 181 ASP A N 1
ATOM 1530 C CA . ASP A 1 181 ? -10.896 -6.541 -12.060 1.00 90.44 181 ASP A CA 1
ATOM 1531 C C . ASP A 1 181 ? -11.967 -7.062 -13.025 1.00 90.44 181 ASP A C 1
ATOM 1533 O O . ASP A 1 181 ? -13.110 -6.609 -12.969 1.00 90.44 181 ASP A O 1
ATOM 1537 N N . LYS A 1 182 ? -11.657 -8.105 -13.814 1.00 88.19 182 LYS A N 1
ATOM 1538 C CA . LYS A 1 182 ? -12.622 -8.769 -14.717 1.00 88.19 182 LYS A CA 1
ATOM 1539 C C . LYS A 1 182 ? -13.855 -9.290 -13.992 1.00 88.19 182 LYS A C 1
ATOM 1541 O O . LYS A 1 182 ? -14.926 -9.384 -14.582 1.00 88.19 182 LYS A O 1
ATOM 1546 N N . LYS A 1 183 ? -13.702 -9.662 -12.722 1.00 88.69 183 LYS A N 1
ATOM 1547 C CA . LYS A 1 183 ? -14.769 -10.255 -11.921 1.00 88.69 183 LYS A CA 1
ATOM 1548 C C . LYS A 1 183 ? -15.563 -9.227 -11.124 1.00 88.69 183 LYS A C 1
ATOM 1550 O O . LYS A 1 183 ? -16.772 -9.384 -10.989 1.00 88.69 183 LYS A O 1
ATOM 1555 N N . PHE A 1 184 ? -14.888 -8.251 -10.526 1.00 84.81 184 PHE A N 1
ATOM 1556 C CA . PHE A 1 184 ? -15.496 -7.365 -9.530 1.00 84.81 184 PHE A CA 1
ATOM 1557 C C . PHE A 1 184 ? -15.676 -5.930 -10.010 1.00 84.81 184 PHE A C 1
ATOM 1559 O O . PHE A 1 184 ? -16.483 -5.211 -9.432 1.00 84.81 184 PHE A O 1
ATOM 1566 N N . ILE A 1 185 ? -14.961 -5.515 -11.057 1.00 79.19 185 ILE A N 1
ATOM 1567 C CA . ILE A 1 185 ? -15.038 -4.154 -11.587 1.00 79.19 185 ILE A CA 1
ATOM 1568 C C . ILE A 1 185 ? -15.082 -4.141 -13.135 1.00 79.19 185 ILE A C 1
ATOM 1570 O O . ILE A 1 185 ? -14.349 -3.368 -13.761 1.00 79.19 185 ILE A O 1
ATOM 1574 N N . PRO A 1 186 ? -15.926 -4.973 -13.785 1.00 64.06 186 PRO A N 1
ATOM 1575 C CA . PRO A 1 186 ? -15.920 -5.129 -15.244 1.00 64.06 186 PRO A CA 1
ATOM 1576 C C . PRO A 1 186 ? -16.217 -3.816 -15.987 1.00 64.06 186 PRO A C 1
ATOM 1578 O O . PRO A 1 186 ? -15.551 -3.502 -16.968 1.00 64.06 186 PRO A O 1
ATOM 1581 N N . GLU A 1 187 ? -17.116 -2.982 -15.458 1.00 63.28 187 GLU A N 1
ATOM 1582 C CA . GLU A 1 187 ? -17.489 -1.682 -16.045 1.00 63.28 187 GLU A CA 1
ATOM 1583 C C . GLU A 1 187 ? -16.296 -0.709 -16.158 1.00 63.28 187 GLU A C 1
ATOM 1585 O O . GLU A 1 187 ? -16.203 0.100 -17.088 1.00 63.28 187 GLU A O 1
ATOM 1590 N N . ARG A 1 188 ? -15.321 -0.800 -15.239 1.00 60.78 188 ARG A N 1
ATOM 1591 C CA . ARG A 1 188 ? -14.097 0.018 -15.308 1.00 60.78 188 ARG A CA 1
ATOM 1592 C C . ARG A 1 188 ? -13.070 -0.547 -16.291 1.00 60.78 188 ARG A C 1
ATOM 1594 O O . ARG A 1 188 ? -12.280 0.230 -16.827 1.00 60.78 188 ARG A O 1
ATOM 1601 N N . ILE A 1 189 ? -13.081 -1.858 -16.557 1.00 59.31 189 ILE A N 1
ATOM 1602 C CA . ILE A 1 189 ? -12.273 -2.455 -17.633 1.00 59.31 189 ILE A CA 1
ATOM 1603 C C . ILE A 1 189 ? -12.791 -1.986 -18.985 1.00 59.31 189 ILE A C 1
ATOM 1605 O O . ILE A 1 189 ? -12.000 -1.486 -19.776 1.00 59.31 189 ILE A O 1
ATOM 1609 N N . GLU A 1 190 ? -14.102 -2.062 -19.215 1.00 59.34 190 GLU A N 1
ATOM 1610 C CA . GLU A 1 190 ? -14.717 -1.609 -20.469 1.00 59.34 190 GLU A CA 1
ATOM 1611 C C . GLU A 1 190 ? -14.392 -0.140 -20.754 1.00 59.34 190 GLU A C 1
ATOM 1613 O O . GLU A 1 190 ? -14.018 0.213 -21.873 1.00 59.34 190 GLU A O 1
ATOM 1618 N N . THR A 1 191 ? -14.429 0.706 -19.721 1.00 58.38 191 THR A N 1
ATOM 1619 C CA . THR A 1 191 ? -14.037 2.117 -19.830 1.00 58.38 191 THR A CA 1
ATOM 1620 C C . THR A 1 191 ? -12.553 2.275 -20.181 1.00 58.38 191 THR A C 1
ATOM 1622 O O . THR A 1 191 ? -12.213 3.048 -21.074 1.00 58.38 191 THR A O 1
ATOM 1625 N N . ASN A 1 192 ? -11.649 1.543 -19.521 1.00 60.03 192 ASN A N 1
ATOM 1626 C CA . ASN A 1 192 ? -10.209 1.637 -19.788 1.00 60.03 192 ASN A CA 1
ATOM 1627 C C . ASN A 1 192 ? -9.816 1.086 -21.160 1.00 60.03 192 ASN A C 1
ATOM 1629 O O . ASN A 1 192 ? -8.951 1.662 -21.816 1.00 60.03 192 ASN A O 1
ATOM 1633 N N . ASP A 1 193 ? -10.420 -0.015 -21.594 1.00 70.00 193 ASP A N 1
ATOM 1634 C CA . ASP A 1 193 ? -10.157 -0.587 -22.911 1.00 70.00 193 ASP A CA 1
ATOM 1635 C C . ASP A 1 193 ? -10.725 0.316 -24.006 1.00 70.00 193 ASP A C 1
ATOM 1637 O O . ASP A 1 193 ? -10.013 0.607 -24.965 1.00 70.00 193 ASP A O 1
ATOM 1641 N N . SER A 1 194 ? -11.907 0.904 -23.791 1.00 60.12 194 SER A N 1
ATOM 1642 C CA . SER A 1 194 ? -12.434 1.963 -24.660 1.00 60.12 194 SER A CA 1
ATOM 1643 C C . SER A 1 194 ? -11.487 3.164 -24.726 1.00 60.12 194 SER A C 1
ATOM 1645 O O . SER A 1 194 ? -11.191 3.650 -25.812 1.00 60.12 194 SER A O 1
ATOM 1647 N N . ILE A 1 195 ? -10.941 3.627 -23.593 1.00 59.53 195 ILE A N 1
ATOM 1648 C CA . ILE A 1 195 ? -9.960 4.727 -23.569 1.00 59.53 195 ILE A CA 1
ATOM 1649 C C . ILE A 1 195 ? -8.679 4.343 -24.317 1.00 59.53 195 ILE A C 1
ATOM 1651 O O . ILE A 1 195 ? -8.160 5.171 -25.058 1.00 59.53 195 ILE A O 1
ATOM 1655 N N . LYS A 1 196 ? -8.159 3.119 -24.155 1.00 66.56 196 LYS A N 1
ATOM 1656 C CA . LYS A 1 196 ? -6.968 2.646 -24.885 1.00 66.56 196 LYS A CA 1
ATOM 1657 C C . LYS A 1 196 ? -7.215 2.535 -26.385 1.00 66.56 196 LYS A C 1
ATOM 1659 O O . LYS A 1 196 ? -6.315 2.850 -27.155 1.00 66.56 196 LYS A O 1
ATOM 1664 N N . GLU A 1 197 ? -8.398 2.091 -26.801 1.00 69.62 197 GLU A N 1
ATOM 1665 C CA . GLU A 1 197 ? -8.779 2.076 -28.215 1.00 69.62 197 GLU A CA 1
ATOM 1666 C C . GLU A 1 197 ? -8.902 3.495 -28.772 1.00 69.62 197 GLU A C 1
ATOM 1668 O O . GLU A 1 197 ? -8.376 3.784 -29.848 1.00 69.62 197 GLU A O 1
ATOM 1673 N N . ILE A 1 198 ? -9.508 4.402 -28.002 1.00 69.56 198 ILE A N 1
ATOM 1674 C CA . ILE A 1 198 ? -9.600 5.828 -28.328 1.00 69.56 198 ILE A CA 1
ATOM 1675 C C . ILE A 1 198 ? -8.209 6.484 -28.351 1.00 69.56 198 ILE A C 1
ATOM 1677 O O . ILE A 1 198 ? -7.998 7.412 -29.119 1.00 69.56 198 ILE A O 1
ATOM 1681 N N . TRP A 1 199 ? -7.242 6.014 -27.562 1.00 56.75 199 TRP A N 1
ATOM 1682 C CA . TRP A 1 199 ? -5.874 6.550 -27.478 1.00 56.75 199 TRP A CA 1
ATOM 1683 C C . TRP A 1 199 ? -4.810 5.577 -28.005 1.00 56.75 199 TRP A C 1
ATOM 1685 O O . TRP A 1 199 ? -3.742 5.402 -27.410 1.00 56.75 199 TRP A O 1
ATOM 1695 N N . LYS A 1 200 ? -5.084 4.928 -29.136 1.00 69.94 200 LYS A N 1
ATOM 1696 C CA . LYS A 1 200 ? -4.151 3.982 -29.755 1.00 69.94 200 LYS A CA 1
ATOM 1697 C C . LYS A 1 200 ? -2.991 4.701 -30.456 1.00 69.94 200 LYS A C 1
ATOM 1699 O O . LYS A 1 200 ? -3.161 5.766 -31.037 1.00 69.94 200 LYS A O 1
ATOM 1704 N N . ASP A 1 201 ? -1.787 4.128 -30.386 1.00 76.25 201 ASP A N 1
ATOM 1705 C CA . ASP A 1 201 ? -0.576 4.641 -31.055 1.00 76.25 201 ASP A CA 1
ATOM 1706 C C . ASP A 1 201 ? -0.236 6.114 -30.727 1.00 76.25 201 ASP A C 1
ATOM 1708 O O . ASP A 1 201 ? 0.307 6.845 -31.559 1.00 76.25 201 ASP A O 1
ATOM 1712 N N . ASN A 1 202 ? -0.560 6.558 -29.503 1.00 63.03 202 ASN A N 1
ATOM 1713 C CA . ASN A 1 202 ? -0.460 7.954 -29.046 1.00 63.03 202 ASN A CA 1
ATOM 1714 C C . ASN A 1 202 ? -1.274 8.952 -29.892 1.00 63.03 202 ASN A C 1
ATOM 1716 O O . ASN A 1 202 ? -0.939 10.138 -29.957 1.00 63.03 202 ASN A O 1
ATOM 1720 N N . LYS A 1 203 ? -2.342 8.492 -30.544 1.00 59.97 203 LYS A N 1
ATOM 1721 C CA . LYS A 1 203 ? -3.262 9.321 -31.321 1.00 59.97 203 LYS A CA 1
ATOM 1722 C C . LYS A 1 203 ? -4.683 9.137 -30.817 1.00 59.97 203 LYS A C 1
ATOM 1724 O O . LYS A 1 203 ? -5.069 8.054 -30.392 1.00 59.97 203 LYS A O 1
ATOM 1729 N N . LEU A 1 204 ? -5.459 10.215 -30.885 1.00 66.06 204 LEU A N 1
ATOM 1730 C CA . LEU A 1 204 ? -6.885 10.159 -30.608 1.00 66.06 204 LEU A CA 1
ATOM 1731 C C . LEU A 1 204 ? -7.611 9.570 -31.826 1.00 66.06 204 LEU A C 1
ATOM 1733 O O . LEU A 1 204 ? -7.624 10.171 -32.901 1.00 66.06 204 LEU A O 1
ATOM 1737 N N . HIS A 1 205 ? -8.224 8.411 -31.644 1.00 68.31 205 HIS A N 1
ATOM 1738 C CA . HIS A 1 205 ? -9.093 7.735 -32.590 1.00 68.31 205 HIS A CA 1
ATOM 1739 C C . HIS A 1 205 ? -10.540 7.909 -32.126 1.00 68.31 205 HIS A C 1
ATOM 1741 O O . HIS A 1 205 ? -10.984 7.287 -31.166 1.00 68.31 205 HIS A O 1
ATOM 1747 N N . VAL A 1 206 ? -11.278 8.796 -32.794 1.00 68.88 206 VAL A N 1
ATOM 1748 C CA . VAL A 1 206 ? -12.708 8.990 -32.528 1.00 68.88 206 VAL A CA 1
ATOM 1749 C C . VAL A 1 206 ? -13.483 7.987 -33.387 1.00 68.88 206 VAL A C 1
ATOM 1751 O O . VAL A 1 206 ? -13.307 8.009 -34.609 1.00 68.88 206 VAL A O 1
ATOM 1754 N N . PRO A 1 207 ? -14.312 7.102 -32.801 1.00 58.12 207 PRO A N 1
ATOM 1755 C CA . PRO A 1 207 ? -15.153 6.200 -33.579 1.00 58.12 207 PRO A CA 1
ATOM 1756 C C . PRO A 1 207 ? -16.073 7.008 -34.502 1.00 58.12 207 PRO A C 1
ATOM 1758 O O . PRO A 1 207 ? -16.689 7.980 -34.064 1.00 58.12 207 PRO A O 1
ATOM 1761 N N . SER A 1 208 ? -16.156 6.633 -35.779 1.00 61.44 208 SER A N 1
ATOM 1762 C CA . SER A 1 208 ? -17.131 7.224 -36.698 1.00 61.44 208 SER A CA 1
ATOM 1763 C C . SER A 1 208 ? -18.540 6.798 -36.282 1.00 61.44 208 SER A C 1
ATOM 1765 O O . SER A 1 208 ? -18.775 5.595 -36.151 1.00 61.44 208 SER A O 1
ATOM 1767 N N . LEU A 1 209 ? -19.425 7.781 -36.071 1.00 43.75 209 LEU A N 1
ATOM 1768 C CA . LEU A 1 209 ? -20.858 7.608 -35.789 1.00 43.75 209 LEU A CA 1
ATOM 1769 C C . LEU A 1 209 ? -21.572 6.770 -36.856 1.00 43.75 209 LEU A C 1
ATOM 1771 O O . LEU A 1 209 ? -21.254 6.956 -38.053 1.00 43.75 209 LEU A O 1
#

Secondary structure (DSSP, 8-state):
--STTHHHHHHHHHHS-----HHHHHHHHHHHHHHHHHHHTT---HHHHHHHHHHHHHHHHH--HHHHHHHHHHS-HHHHHHHHHHHHHTT-TTHHHHHHHHHHS--EEEEEETTEEEEEEIIIIIIIIHHHHHHHHHHHHHHHTTSTTGGGGS-HHHHHHHHH--HHHHHHHHHHHHHHHHHH-HHHHHHHHHHHHHTGGGS--PPP-

Sequence (209 aa):
MKIKFSLFFLFSLYLFNAQISDQLKQLIDPIDKEYFDLTIKEDYDTDKYSKLSEMYNEIDKTATNDELFYLAVNGSTFIRINAISSLIDRNDKRIVDLYRYYSKFTLIYYQKMGCVVTAQDMALSSIRGKIMNKIKFYELYKHMKTQKNWELLFSNEDIEYYEKFNVGDFKLYVKAFDEIDKKFIPERIETNDSIKEIWKDNKLHVPSL

Mean predicted aligned error: 9.38 Å

Radius of gyration: 21.2 Å; Cα contacts (8 Å, |Δi|>4): 159; chains: 1; bounding box: 48×63×60 Å

Solvent-accessible surface area (backbone atoms only — not comparable to full-atom values): 12066 Å² total; per-residue (Å²): 145,78,73,78,60,59,62,55,54,56,55,52,60,70,70,64,74,78,66,69,50,71,69,56,49,66,60,43,55,63,46,53,53,53,51,49,53,32,62,74,65,72,52,87,52,68,68,59,55,48,50,48,50,58,57,44,51,56,49,61,77,68,51,51,72,67,46,30,52,47,30,42,76,69,47,55,74,70,49,16,55,50,25,44,44,53,37,58,78,67,64,43,76,60,55,58,56,51,34,49,48,26,46,70,54,73,47,78,48,77,49,73,57,89,94,46,76,42,85,38,40,49,25,60,48,59,45,49,41,49,51,52,48,54,52,50,51,46,53,48,50,64,57,40,68,77,47,86,73,37,71,80,78,49,54,73,66,52,50,58,48,56,76,69,54,68,60,64,63,56,54,51,48,52,55,52,46,55,59,42,35,64,70,52,40,45,74,60,49,56,51,50,52,49,49,46,59,29,44,42,95,88,36,84,48,78,82,84,130